Protein AF-A0A4S1ZLE4-F1 (afdb_monomer_lite)

Secondary structure (DSSP, 8-state):
------HHHHHHHHHHHHHHHHHHHHHHHHHHHHHHHHHHHHHHHHHHHHHHHHHHHHHHHHHHHHHHHHHHHHHHHHHHTTTT-GGGG-HHHHHHHHHHHH--------HHHHHHHHH-HHHHHT-S-HHHHHHHHHHHHHHHHHHHHHHHHHHHHHHHHHHHHHHS-GGGSSSHHHHHHHHHH-HHHHHHHHHHHHHHHHHHHHHHHHHHHHHHHHHHHT--HHHHHHHHHHHHTT----HHHHHHHTT--

Radius of gyration: 31.83 Å; chains: 1; bounding box: 64×48×119 Å

pLDDT: mean 82.81, std 13.38, range [38.56, 96.06]

Structure (mmCIF, N/CA/C/O backbone):
data_AF-A0A4S1ZLE4-F1
#
_entry.id   AF-A0A4S1ZLE4-F1
#
loop_
_atom_site.group_PDB
_atom_site.id
_atom_site.type_symbol
_atom_site.label_atom_id
_atom_site.label_alt_id
_atom_site.label_comp_id
_atom_site.label_asym_id
_atom_site.label_entity_id
_atom_site.label_seq_id
_atom_site.pdbx_PDB_ins_code
_atom_site.Cartn_x
_atom_site.Cartn_y
_atom_site.Cartn_z
_atom_site.occupancy
_atom_site.B_iso_or_equiv
_atom_site.auth_seq_id
_atom_site.auth_comp_id
_atom_site.auth_asym_id
_atom_site.auth_atom_id
_atom_site.pdbx_PDB_model_num
ATOM 1 N N . MET A 1 1 ? -40.397 12.780 86.123 1.00 38.56 1 MET A N 1
ATOM 2 C CA . MET A 1 1 ? -39.572 12.391 84.958 1.00 38.56 1 MET A CA 1
ATOM 3 C C . MET A 1 1 ? -40.476 12.352 83.733 1.00 38.56 1 MET A C 1
ATOM 5 O O . MET A 1 1 ? -41.154 11.355 83.521 1.00 38.56 1 MET A O 1
ATOM 9 N N . HIS A 1 2 ? -40.586 13.462 82.998 1.00 46.28 2 HIS A N 1
ATOM 10 C CA . HIS A 1 2 ? -41.413 13.522 81.789 1.00 46.28 2 HIS A CA 1
ATOM 11 C C . HIS A 1 2 ? -40.599 13.056 80.581 1.00 46.28 2 HIS A C 1
ATOM 13 O O . HIS A 1 2 ? -39.524 13.584 80.310 1.00 46.28 2 HIS A O 1
ATOM 19 N N . LYS A 1 3 ? -41.123 12.047 79.880 1.00 53.91 3 LYS A N 1
ATOM 20 C CA . LYS A 1 3 ? -40.643 11.600 78.571 1.00 53.91 3 LYS A CA 1
ATOM 21 C C . LYS A 1 3 ? -40.840 12.733 77.560 1.00 53.91 3 LYS A C 1
ATOM 23 O O . LYS A 1 3 ? -41.977 13.026 77.214 1.00 53.91 3 LYS A O 1
ATOM 28 N N . PHE A 1 4 ? -39.752 13.313 77.069 1.00 51.84 4 PHE A N 1
ATOM 29 C CA . PHE A 1 4 ? -39.745 14.131 75.857 1.00 51.84 4 PHE A CA 1
ATOM 30 C C . PHE A 1 4 ? -38.799 13.475 74.854 1.00 51.84 4 PHE A C 1
ATOM 32 O O . PHE A 1 4 ? -37.624 13.810 74.768 1.00 51.84 4 PHE A O 1
ATOM 39 N N . ILE A 1 5 ? -39.312 12.485 74.126 1.00 60.19 5 ILE A N 1
ATOM 40 C CA . ILE A 1 5 ? -38.792 12.208 72.789 1.00 60.19 5 ILE A CA 1
ATOM 41 C C . ILE A 1 5 ? -39.703 13.016 71.877 1.00 60.19 5 ILE A C 1
ATOM 43 O O . ILE A 1 5 ? -40.867 12.656 71.696 1.00 60.19 5 ILE A O 1
ATOM 47 N N . ASP A 1 6 ? -39.201 14.153 71.399 1.00 62.78 6 ASP A N 1
ATOM 48 C CA . ASP A 1 6 ? -39.934 15.012 70.478 1.00 62.78 6 ASP A CA 1
ATOM 49 C C . ASP A 1 6 ? -40.002 14.324 69.110 1.00 62.78 6 ASP A C 1
ATOM 51 O O . ASP A 1 6 ? -39.076 14.359 68.296 1.00 62.78 6 ASP A O 1
ATOM 55 N N . TYR A 1 7 ? -41.096 13.594 68.912 1.00 65.69 7 TYR A N 1
ATOM 56 C CA . TYR A 1 7 ? -41.352 12.792 67.719 1.00 65.69 7 TYR A CA 1
ATOM 57 C C . TYR A 1 7 ? -41.461 13.659 66.454 1.00 65.69 7 TYR A C 1
ATOM 59 O O . TYR A 1 7 ? -41.260 13.151 65.353 1.00 65.69 7 TYR A O 1
ATOM 67 N N . SER A 1 8 ? -41.768 14.955 66.606 1.00 70.25 8 SER A N 1
ATOM 68 C CA . SER A 1 8 ? -41.878 15.904 65.494 1.00 70.25 8 SER A CA 1
ATOM 69 C C . SER A 1 8 ? -40.505 16.235 64.904 1.00 70.25 8 SER A C 1
ATOM 71 O O . SER A 1 8 ? -40.297 16.058 63.707 1.00 70.25 8 SER A O 1
ATOM 73 N N . TRP A 1 9 ? -39.532 16.556 65.761 1.00 75.62 9 TRP A N 1
ATOM 74 C CA . TRP A 1 9 ? -38.152 16.828 65.361 1.00 75.62 9 TRP A CA 1
ATOM 75 C C . TRP A 1 9 ? -37.510 15.623 64.665 1.00 75.62 9 TRP A C 1
ATOM 77 O O . TRP A 1 9 ? -36.909 15.760 63.602 1.00 75.62 9 TRP A O 1
ATOM 87 N N . TRP A 1 10 ? -37.702 14.417 65.212 1.00 72.69 10 TRP A N 1
ATOM 88 C CA . TRP A 1 10 ? -37.210 13.189 64.581 1.00 72.69 10 TRP A CA 1
ATOM 89 C C . TRP A 1 10 ? -37.859 12.932 63.223 1.00 72.69 10 TRP A C 1
ATOM 91 O O . TRP A 1 10 ? -37.169 12.534 62.287 1.00 72.69 10 TRP A O 1
ATOM 101 N N . LYS A 1 11 ? -39.162 13.179 63.081 1.00 73.56 11 LYS A N 1
ATOM 102 C CA . LYS A 1 11 ? -39.867 13.021 61.807 1.00 73.56 11 LYS A CA 1
ATOM 103 C C . LYS A 1 11 ? -39.335 13.993 60.747 1.00 73.56 11 LYS A C 1
ATOM 105 O O . LYS A 1 11 ? -39.046 13.554 59.637 1.00 73.56 11 LYS A O 1
ATOM 110 N N . ASP A 1 12 ? -39.136 15.259 61.096 1.00 75.75 12 ASP A N 1
ATOM 111 C CA . ASP A 1 12 ? -38.665 16.286 60.160 1.00 75.75 12 ASP A CA 1
ATOM 112 C C . ASP A 1 12 ? -37.206 16.058 59.741 1.00 75.75 12 ASP A C 1
ATOM 114 O O . ASP A 1 12 ? -36.884 16.116 58.553 1.00 75.75 12 ASP A O 1
ATOM 118 N N . VAL A 1 13 ? -36.334 15.689 60.687 1.00 78.44 13 VAL A N 1
ATOM 119 C CA . VAL A 1 13 ? -34.938 15.320 60.398 1.00 78.44 13 VAL A CA 1
ATOM 120 C C . VAL A 1 13 ? -34.870 14.070 59.522 1.00 78.44 13 VAL A C 1
ATOM 122 O O . VAL A 1 13 ? -34.076 14.027 58.581 1.00 78.44 13 VAL A O 1
ATOM 125 N N . THR A 1 14 ? -35.713 13.065 59.776 1.00 73.31 14 THR A N 1
ATOM 126 C CA . THR A 1 14 ? -35.721 11.829 58.978 1.00 73.31 14 THR A CA 1
ATOM 127 C C . THR A 1 14 ? -36.222 12.098 57.560 1.00 73.31 14 THR A C 1
ATOM 129 O O . THR A 1 14 ? -35.585 11.664 56.609 1.00 73.31 14 THR A O 1
ATOM 132 N N . ILE A 1 15 ? -37.294 12.881 57.389 1.00 75.44 15 ILE A N 1
ATOM 133 C CA . ILE A 1 15 ? -37.815 13.259 56.064 1.00 75.44 15 ILE A CA 1
ATOM 134 C C . ILE A 1 15 ? -36.781 14.078 55.279 1.00 75.44 15 ILE A C 1
ATOM 136 O O . ILE A 1 15 ? -36.537 13.782 54.109 1.00 75.44 15 ILE A O 1
ATOM 140 N N . ALA A 1 16 ? -36.131 15.059 55.913 1.00 72.50 16 ALA A N 1
ATOM 141 C CA . ALA A 1 16 ? -35.093 15.869 55.275 1.00 72.50 16 ALA A CA 1
ATOM 142 C C . ALA A 1 16 ? -33.857 15.035 54.889 1.00 72.50 16 ALA A C 1
ATOM 144 O O . ALA A 1 16 ? -33.326 15.175 53.785 1.00 72.50 16 ALA A O 1
ATOM 145 N N . THR A 1 17 ? -33.428 14.119 55.761 1.00 75.81 17 THR A N 1
ATOM 146 C CA . THR A 1 17 ? -32.285 13.229 55.506 1.00 75.81 17 THR A CA 1
ATOM 147 C C . THR A 1 17 ? -32.600 12.229 54.396 1.00 75.81 17 THR A C 1
ATOM 149 O O . THR A 1 17 ? -31.819 12.087 53.459 1.00 75.81 17 THR A O 1
ATOM 152 N N . THR A 1 18 ? -33.765 11.577 54.437 1.00 76.06 18 THR A N 1
ATOM 153 C CA . THR A 1 18 ? -34.212 10.655 53.385 1.00 76.06 18 THR A CA 1
ATOM 154 C C . THR A 1 18 ? -34.384 11.375 52.048 1.00 76.06 18 THR A C 1
ATOM 156 O O . THR A 1 18 ? -33.911 10.871 51.034 1.00 76.06 18 THR A O 1
ATOM 159 N N . GLY A 1 19 ? -34.973 12.575 52.033 1.00 75.44 19 GLY A N 1
ATOM 160 C CA . GLY A 1 19 ? -35.092 13.395 50.824 1.00 75.44 19 GLY A CA 1
ATOM 161 C C . GLY A 1 19 ? -33.734 13.781 50.234 1.00 75.44 19 GLY A C 1
ATOM 162 O O . GLY A 1 19 ? -33.550 13.711 49.022 1.00 75.44 19 GLY A O 1
ATOM 163 N N . THR A 1 20 ? -32.756 14.100 51.085 1.00 80.75 20 THR A N 1
ATOM 164 C CA . THR A 1 20 ? -31.383 14.411 50.656 1.00 80.75 20 THR A CA 1
ATOM 165 C C . THR A 1 20 ? -30.675 13.180 50.091 1.00 80.75 20 THR A C 1
ATOM 167 O O . THR A 1 20 ? -30.079 13.261 49.021 1.00 80.75 20 THR A O 1
ATOM 170 N N . ILE A 1 21 ? -30.777 12.022 50.753 1.00 77.19 21 ILE A N 1
ATOM 171 C CA . ILE A 1 21 ? -30.191 10.762 50.267 1.00 77.19 21 ILE A CA 1
ATOM 172 C C . ILE A 1 21 ? -30.804 10.370 48.920 1.00 77.19 21 ILE A C 1
ATOM 174 O O . ILE A 1 21 ? -30.070 10.040 47.993 1.00 77.19 21 ILE A O 1
ATOM 178 N N . ILE A 1 22 ? -32.130 10.455 48.779 1.00 76.88 22 ILE A N 1
ATOM 179 C CA . ILE A 1 22 ? -32.813 10.191 47.507 1.00 76.88 22 ILE A CA 1
ATOM 180 C C . ILE A 1 22 ? -32.361 11.194 46.443 1.00 76.88 22 ILE A C 1
ATOM 182 O O . ILE A 1 22 ? -32.033 10.783 45.335 1.00 76.88 22 ILE A O 1
ATOM 186 N N . GLY A 1 23 ? -32.282 12.486 46.773 1.00 72.81 23 GLY A N 1
ATOM 187 C CA . GLY A 1 23 ? -31.800 13.520 45.858 1.00 72.81 23 GLY A CA 1
ATOM 188 C C . GLY A 1 23 ? -30.381 13.247 45.357 1.00 72.81 23 GLY A C 1
ATOM 189 O O . GLY A 1 23 ? -30.130 13.353 44.159 1.00 72.81 23 GLY A O 1
ATOM 190 N N . ILE A 1 24 ? -29.474 12.822 46.241 1.00 83.88 24 ILE A N 1
ATOM 191 C CA . ILE A 1 24 ? -28.100 12.425 45.898 1.00 83.88 24 ILE A CA 1
ATOM 192 C C . ILE A 1 24 ? -28.112 11.187 44.999 1.00 83.88 24 ILE A C 1
ATOM 194 O O . ILE A 1 24 ? -27.495 11.208 43.939 1.00 83.88 24 ILE A O 1
ATOM 198 N N . VAL A 1 25 ? -28.831 10.127 45.376 1.00 79.56 25 VAL A N 1
ATOM 199 C CA . VAL A 1 25 ? -28.890 8.883 44.589 1.00 79.56 25 VAL A CA 1
ATOM 200 C C . VAL A 1 25 ? -29.468 9.136 43.201 1.00 79.56 25 VAL A C 1
ATOM 202 O O . VAL A 1 25 ? -28.920 8.648 42.219 1.00 79.56 25 VAL A O 1
ATOM 205 N N . VAL A 1 26 ? -30.535 9.927 43.094 1.00 80.75 26 VAL A N 1
ATOM 206 C CA . VAL A 1 26 ? -31.133 10.278 41.803 1.00 80.75 26 VAL A CA 1
ATOM 207 C C . VAL A 1 26 ? -30.175 11.142 40.993 1.00 80.75 26 VAL A C 1
ATOM 209 O O . VAL A 1 26 ? -29.924 10.827 39.837 1.00 80.75 26 VAL A O 1
ATOM 212 N N . THR A 1 27 ? -29.591 12.190 41.577 1.00 80.00 27 THR A N 1
ATOM 213 C CA . THR A 1 27 ? -28.711 13.109 40.837 1.00 80.00 27 THR A CA 1
ATOM 214 C C . THR A 1 27 ? -27.436 12.406 40.382 1.00 80.00 27 THR A C 1
ATOM 216 O O . THR A 1 27 ? -27.163 12.340 39.191 1.00 80.00 27 THR A O 1
ATOM 219 N N . PHE A 1 28 ? -26.672 11.815 41.300 1.00 78.50 28 PHE A N 1
ATOM 220 C CA . PHE A 1 28 ? -25.422 11.145 40.942 1.00 78.50 28 PHE A CA 1
ATOM 221 C C . PHE A 1 28 ? -25.658 9.843 40.173 1.00 78.50 28 PHE A C 1
ATOM 223 O O . PHE A 1 28 ? -24.877 9.528 39.282 1.00 78.50 28 PHE A O 1
ATOM 230 N N . GLY A 1 29 ? -26.735 9.108 40.463 1.00 75.62 29 GLY A N 1
ATOM 231 C CA . GLY A 1 29 ? -27.077 7.883 39.740 1.00 75.62 29 GLY A CA 1
ATOM 232 C C . GLY A 1 29 ? -27.496 8.146 38.295 1.00 75.62 29 GLY A C 1
ATOM 233 O O . GLY A 1 29 ? -27.042 7.443 37.396 1.00 75.62 29 GLY A O 1
ATOM 234 N N . THR A 1 30 ? -28.309 9.179 38.046 1.00 80.31 30 THR A N 1
ATOM 235 C CA . THR A 1 30 ? -28.690 9.557 36.673 1.00 80.31 30 THR A CA 1
ATOM 236 C C . THR A 1 30 ? -27.509 10.121 35.896 1.00 80.31 30 THR A C 1
ATOM 238 O O . THR A 1 30 ? -27.318 9.713 34.753 1.00 80.31 30 THR A O 1
ATOM 241 N N . THR A 1 31 ? -26.678 10.973 36.508 1.00 83.25 31 THR A N 1
ATOM 242 C CA . THR A 1 31 ? -25.443 11.471 35.883 1.00 83.25 31 THR A CA 1
ATOM 243 C C . THR A 1 31 ? -24.501 10.326 35.526 1.00 83.25 31 THR A C 1
ATOM 245 O O . THR A 1 31 ? -24.070 10.236 34.382 1.00 83.25 31 THR A O 1
ATOM 248 N N . ALA A 1 32 ? -24.243 9.400 36.456 1.00 77.31 32 ALA A N 1
ATOM 249 C CA . ALA A 1 32 ? -23.380 8.250 36.196 1.00 77.31 32 ALA A CA 1
ATOM 250 C C . ALA A 1 32 ? -23.922 7.362 35.065 1.00 77.31 32 ALA A C 1
ATOM 252 O O . ALA A 1 32 ? -23.156 6.920 34.214 1.00 77.31 32 ALA A O 1
ATOM 253 N N . TRP A 1 33 ? -25.239 7.135 35.023 1.00 81.38 33 TRP A N 1
ATOM 254 C CA . TRP A 1 33 ? -25.879 6.358 33.959 1.00 81.38 33 TRP A CA 1
ATOM 255 C C . TRP A 1 33 ? -25.816 7.056 32.591 1.00 81.38 33 TRP A C 1
ATOM 257 O O . TRP A 1 33 ? -25.520 6.414 31.585 1.00 81.38 33 TRP A O 1
ATOM 267 N N . LEU A 1 34 ? -26.063 8.369 32.542 1.00 81.06 34 LEU A N 1
ATOM 268 C CA . LEU A 1 34 ? -25.960 9.172 31.319 1.00 81.06 34 LEU A CA 1
ATOM 269 C C . LEU A 1 34 ? -24.529 9.194 30.780 1.00 81.06 34 LEU A C 1
ATOM 271 O O . LEU A 1 34 ? -24.327 9.017 29.578 1.00 81.06 34 LEU A O 1
ATOM 275 N N . GLU A 1 35 ? -23.542 9.383 31.655 1.00 80.31 35 GLU A N 1
ATOM 276 C CA . GLU A 1 35 ? -22.129 9.331 31.283 1.00 80.31 35 GLU A CA 1
ATOM 277 C C . GLU A 1 35 ? -21.743 7.955 30.741 1.00 80.31 35 GLU A C 1
ATOM 279 O O . GLU A 1 35 ? -21.086 7.875 29.708 1.00 80.31 35 GLU A O 1
ATOM 284 N N . ASP A 1 36 ? -22.177 6.875 31.394 1.00 81.75 36 ASP A N 1
ATOM 285 C CA . ASP A 1 36 ? -21.884 5.509 30.960 1.00 81.75 36 ASP A CA 1
ATOM 286 C C . ASP A 1 36 ? -22.472 5.201 29.580 1.00 81.75 36 ASP A C 1
ATOM 288 O O . ASP A 1 36 ? -21.766 4.747 28.679 1.00 81.75 36 ASP A O 1
ATOM 292 N N . LYS A 1 37 ? -23.743 5.563 29.374 1.00 83.88 37 LYS A N 1
ATOM 293 C CA . LYS A 1 37 ? -24.408 5.429 28.077 1.00 83.88 37 LYS A CA 1
ATOM 294 C C . LYS A 1 37 ? -23.690 6.230 26.986 1.00 83.88 37 LYS A C 1
ATOM 296 O O . LYS A 1 37 ? -23.428 5.698 25.912 1.00 83.88 37 LYS A O 1
ATOM 301 N N . THR A 1 38 ? -23.344 7.486 27.268 1.00 80.44 38 THR A N 1
ATOM 302 C CA . THR A 1 38 ? -22.662 8.366 26.302 1.00 80.44 38 THR A CA 1
ATOM 303 C C . THR A 1 38 ? -21.267 7.837 25.956 1.00 80.44 38 THR A C 1
ATOM 305 O O . THR A 1 38 ? -20.867 7.869 24.793 1.00 80.44 38 THR A O 1
ATOM 308 N N . ARG A 1 39 ? -20.532 7.308 26.945 1.00 78.81 39 ARG A N 1
ATOM 309 C CA . ARG A 1 39 ? -19.225 6.671 26.731 1.00 78.81 39 ARG A CA 1
ATOM 310 C C . ARG A 1 39 ? -19.339 5.455 25.819 1.00 78.81 39 ARG A C 1
ATOM 312 O O . ARG A 1 39 ? -18.559 5.341 24.876 1.00 78.81 39 ARG A O 1
ATOM 319 N N . LYS A 1 40 ? -20.325 4.588 26.059 1.00 80.88 40 LYS A N 1
ATOM 320 C CA . LYS A 1 40 ? -20.558 3.403 25.228 1.00 80.88 40 LYS A CA 1
ATOM 321 C C . LYS A 1 40 ? -20.897 3.775 23.782 1.00 80.88 40 LYS A C 1
ATOM 323 O O . LYS A 1 40 ? -20.253 3.284 22.864 1.00 80.88 40 LYS A O 1
ATOM 328 N N . GLU A 1 41 ? -21.807 4.729 23.580 1.00 81.12 41 GLU A N 1
ATOM 329 C CA . GLU A 1 41 ? -22.158 5.221 22.238 1.00 81.12 41 GLU A CA 1
ATOM 330 C C . GLU A 1 41 ? -20.953 5.828 21.493 1.00 81.12 41 GLU A C 1
ATOM 332 O O . GLU A 1 41 ? -20.804 5.644 20.284 1.00 81.12 41 GLU A O 1
ATOM 337 N N . MET A 1 42 ? -20.076 6.554 22.195 1.00 80.25 42 MET A N 1
ATOM 338 C CA . MET A 1 42 ? -18.851 7.107 21.606 1.00 80.25 42 MET A CA 1
ATOM 339 C C . MET A 1 42 ? -17.849 6.010 21.227 1.00 80.25 42 MET A C 1
ATOM 341 O O . MET A 1 42 ? -17.204 6.106 20.177 1.00 80.25 42 MET A O 1
ATOM 345 N N . ALA A 1 43 ? -17.719 4.976 22.062 1.00 79.69 43 ALA A N 1
ATOM 346 C CA . ALA A 1 43 ? -16.864 3.832 21.780 1.00 79.69 43 ALA A CA 1
ATOM 347 C C . ALA A 1 43 ? -17.331 3.088 20.525 1.00 79.69 43 ALA A C 1
ATOM 349 O O . ALA A 1 43 ? -16.531 2.902 19.607 1.00 79.69 43 ALA A O 1
ATOM 350 N N . ASP A 1 44 ? -18.626 2.780 20.439 1.00 83.31 44 ASP A N 1
ATOM 351 C CA . ASP A 1 44 ? -19.227 2.090 19.294 1.00 83.31 44 ASP A CA 1
ATOM 352 C C . ASP A 1 44 ? -19.001 2.880 17.992 1.00 83.31 44 ASP A C 1
ATOM 354 O O . ASP A 1 44 ? -18.470 2.347 17.016 1.00 83.31 44 ASP A O 1
ATOM 358 N N . LYS A 1 45 ? -19.273 4.194 17.996 1.00 83.38 45 LYS A N 1
ATOM 359 C CA . LYS A 1 45 ? -19.008 5.067 16.834 1.00 83.38 45 LYS A CA 1
ATOM 360 C C . LYS A 1 45 ? -17.537 5.097 16.435 1.00 83.38 45 LYS A C 1
ATOM 362 O O . LYS A 1 45 ? -17.221 5.052 15.249 1.00 83.38 45 LYS A O 1
ATOM 367 N N . THR A 1 46 ? -16.631 5.166 17.410 1.00 84.44 46 THR A N 1
ATOM 368 C CA . THR A 1 46 ? -15.186 5.181 17.141 1.00 84.44 46 THR A CA 1
ATOM 369 C C . THR A 1 46 ? -14.734 3.877 16.491 1.00 84.44 46 THR A C 1
ATOM 371 O O . THR A 1 46 ? -13.905 3.901 15.580 1.00 84.44 46 THR A O 1
ATOM 374 N N . VAL A 1 47 ? -15.283 2.742 16.929 1.00 87.19 47 VAL A N 1
ATOM 375 C CA . VAL A 1 47 ? -15.001 1.433 16.332 1.00 87.19 47 VAL A CA 1
ATOM 376 C C . VAL A 1 47 ? -15.504 1.384 14.893 1.00 87.19 47 VAL A C 1
ATOM 378 O O . VAL A 1 47 ? -14.713 1.064 14.010 1.00 87.19 47 VAL A O 1
ATOM 381 N N . ILE A 1 48 ? -16.752 1.778 14.631 1.00 88.19 48 ILE A N 1
ATOM 382 C CA . ILE A 1 48 ? -17.317 1.788 13.270 1.00 88.19 48 ILE A CA 1
ATOM 383 C C . ILE A 1 48 ? -16.489 2.697 12.345 1.00 88.19 48 ILE A C 1
ATOM 385 O O . ILE A 1 48 ? -16.053 2.253 11.284 1.00 88.19 48 ILE A O 1
ATOM 389 N N . MET A 1 49 ? -16.172 3.925 12.776 1.00 85.94 49 MET A N 1
ATOM 390 C CA . MET A 1 49 ? -15.294 4.839 12.027 1.00 85.94 49 MET A CA 1
ATOM 391 C C . MET A 1 49 ? -13.921 4.224 11.743 1.00 85.94 49 MET A C 1
ATOM 393 O O . MET A 1 49 ? -13.377 4.393 10.655 1.00 85.94 49 MET A O 1
ATOM 397 N N . THR A 1 50 ? -13.361 3.496 12.710 1.00 89.25 50 THR A N 1
ATOM 398 C CA . THR A 1 50 ? -12.066 2.827 12.559 1.00 89.25 50 THR A CA 1
ATOM 399 C C . THR A 1 50 ? -12.114 1.731 11.505 1.00 89.25 50 THR A C 1
ATOM 401 O O . THR A 1 50 ? -11.228 1.677 10.656 1.00 89.25 50 THR A O 1
ATOM 404 N N . LEU A 1 51 ? -13.135 0.874 11.533 1.00 91.12 51 LEU A N 1
ATOM 405 C CA . LEU A 1 51 ? -13.274 -0.206 10.555 1.00 91.12 51 LEU A CA 1
ATOM 406 C C . LEU A 1 51 ? -13.523 0.347 9.148 1.00 91.12 51 LEU A C 1
ATOM 408 O O . LEU A 1 51 ? -12.883 -0.117 8.208 1.00 91.12 51 LEU A O 1
ATOM 412 N N . HIS A 1 52 ? -14.360 1.381 9.024 1.00 89.50 52 HIS A N 1
ATOM 413 C CA . HIS A 1 52 ? -14.613 2.069 7.756 1.00 89.50 52 HIS A CA 1
ATOM 414 C C . HIS A 1 52 ? -13.343 2.728 7.192 1.00 89.50 52 HIS A C 1
ATOM 416 O O . HIS A 1 52 ? -13.020 2.593 6.013 1.00 89.50 52 HIS A O 1
ATOM 422 N N . ASN A 1 53 ? -12.568 3.412 8.039 1.00 88.12 53 ASN A N 1
ATOM 423 C CA . ASN A 1 53 ? -11.305 4.021 7.628 1.00 88.12 53 ASN A CA 1
ATOM 424 C C . ASN A 1 53 ? -10.276 2.981 7.156 1.00 88.12 53 ASN A C 1
ATOM 426 O O . ASN A 1 53 ? -9.534 3.232 6.202 1.00 88.12 53 ASN A O 1
ATOM 430 N N . LEU A 1 54 ? -10.236 1.817 7.813 1.00 91.19 54 LEU A N 1
ATOM 431 C CA . LEU A 1 54 ? -9.403 0.695 7.394 1.00 91.19 54 LEU A CA 1
ATOM 432 C C . LEU A 1 54 ? -9.820 0.171 6.017 1.00 91.19 54 LEU A C 1
ATOM 434 O O . LEU A 1 54 ? -8.936 -0.005 5.181 1.00 91.19 54 LEU A O 1
ATOM 438 N N . ASP A 1 55 ? -11.119 0.002 5.753 1.00 91.56 55 ASP A N 1
ATOM 439 C CA . ASP A 1 55 ? -11.618 -0.406 4.430 1.00 91.56 55 ASP A CA 1
ATOM 440 C C . ASP A 1 55 ? -11.192 0.589 3.349 1.00 91.56 55 ASP A C 1
ATOM 442 O O . ASP A 1 55 ? -10.510 0.220 2.393 1.00 91.56 55 ASP A O 1
ATOM 446 N N . SER A 1 56 ? -11.487 1.875 3.561 1.00 89.19 56 SER A N 1
ATOM 447 C CA . SER A 1 56 ? -11.105 2.945 2.635 1.00 89.19 56 SER A CA 1
ATOM 448 C C . SER A 1 56 ? -9.594 2.956 2.366 1.00 89.19 56 SER A C 1
ATOM 450 O O . SER A 1 56 ? -9.145 3.073 1.223 1.00 89.19 56 SER A O 1
ATOM 452 N N . SER A 1 57 ? -8.779 2.761 3.407 1.00 90.50 57 SER A N 1
ATOM 453 C CA . SER A 1 57 ? -7.321 2.703 3.277 1.00 90.50 57 SER A CA 1
ATOM 454 C C . SER A 1 57 ? -6.837 1.478 2.494 1.00 90.50 57 SER A C 1
ATOM 456 O O . SER A 1 57 ? -5.876 1.596 1.731 1.00 90.50 57 SER A O 1
ATOM 458 N N . MET A 1 58 ? -7.473 0.316 2.668 1.00 93.25 58 MET A N 1
ATOM 459 C CA . MET A 1 58 ? -7.154 -0.923 1.944 1.00 93.25 58 MET A CA 1
ATOM 460 C C . MET A 1 58 ? -7.599 -0.867 0.482 1.00 93.25 58 MET A C 1
ATOM 462 O O . MET A 1 58 ? -6.928 -1.427 -0.391 1.00 93.25 58 MET A O 1
ATOM 466 N N . ASP A 1 59 ? -8.699 -0.179 0.191 1.00 92.81 59 ASP A N 1
ATOM 467 C CA . ASP A 1 59 ? -9.197 0.027 -1.169 1.00 92.81 59 ASP A CA 1
ATOM 468 C C . ASP A 1 59 ? -8.322 1.015 -1.939 1.00 92.81 59 ASP A C 1
ATOM 470 O O . ASP A 1 59 ? -7.910 0.727 -3.066 1.00 92.81 59 ASP A O 1
ATOM 474 N N . ASN A 1 60 ? -7.922 2.119 -1.302 1.00 91.31 60 ASN A N 1
ATOM 475 C CA . ASN A 1 60 ? -6.925 3.032 -1.859 1.00 91.31 60 ASN A CA 1
ATOM 476 C C . ASN A 1 60 ? -5.621 2.296 -2.182 1.00 91.31 60 ASN A C 1
ATOM 478 O O . ASN A 1 60 ? -5.113 2.403 -3.299 1.00 91.31 60 ASN A O 1
ATOM 482 N N . LEU A 1 61 ? -5.117 1.488 -1.247 1.00 92.50 61 LEU A N 1
ATOM 483 C CA . LEU A 1 61 ? -3.922 0.684 -1.480 1.00 92.50 61 LEU A CA 1
ATOM 484 C C . LEU A 1 61 ? -4.125 -0.343 -2.606 1.00 92.50 61 LEU A C 1
ATOM 486 O O . LEU A 1 61 ? -3.241 -0.506 -3.442 1.00 92.50 61 LEU A O 1
ATOM 490 N N . SER A 1 62 ? -5.292 -0.989 -2.693 1.00 95.00 62 SER A N 1
ATOM 491 C CA . SER A 1 62 ? -5.610 -1.926 -3.785 1.00 95.00 62 SER A CA 1
ATOM 492 C C . SER A 1 62 ? -5.537 -1.252 -5.152 1.00 95.00 62 SER A C 1
ATOM 494 O O . SER A 1 62 ? -4.990 -1.825 -6.091 1.00 95.00 62 SER A O 1
ATOM 496 N N . ASN A 1 63 ? -6.036 -0.019 -5.260 1.00 93.19 63 ASN A N 1
ATOM 497 C CA . ASN A 1 63 ? -5.982 0.758 -6.496 1.00 93.19 63 ASN A CA 1
ATOM 498 C C . ASN A 1 63 ? -4.543 1.106 -6.899 1.00 93.19 63 ASN A C 1
ATOM 500 O O . ASN A 1 63 ? -4.206 1.046 -8.082 1.00 93.19 63 ASN A O 1
ATOM 504 N N . LEU A 1 64 ? -3.687 1.451 -5.931 1.00 92.94 64 LEU A N 1
ATOM 505 C CA . LEU A 1 64 ? -2.263 1.697 -6.177 1.00 92.94 64 LEU A CA 1
ATOM 506 C C . LEU A 1 64 ? -1.545 0.420 -6.637 1.00 92.94 64 LEU A C 1
ATOM 508 O O . LEU A 1 64 ? -0.840 0.428 -7.646 1.00 92.94 64 LEU A O 1
ATOM 512 N N . LEU A 1 65 ? -1.762 -0.696 -5.936 1.00 93.69 65 LEU A N 1
ATOM 513 C CA . LEU A 1 65 ? -1.122 -1.973 -6.255 1.00 93.69 65 LEU A CA 1
ATOM 514 C C . LEU A 1 65 ? -1.609 -2.550 -7.592 1.00 93.69 65 LEU A C 1
ATOM 516 O O . LEU A 1 65 ? -0.804 -3.093 -8.346 1.00 93.69 65 LEU A O 1
ATOM 520 N N . GLY A 1 66 ? -2.889 -2.381 -7.934 1.00 93.88 66 GLY A N 1
ATOM 521 C CA . GLY A 1 66 ? -3.430 -2.784 -9.234 1.00 93.88 66 GLY A CA 1
ATOM 522 C C . GLY A 1 66 ? -2.772 -2.044 -10.402 1.00 93.88 66 GLY A C 1
ATOM 523 O O . GLY A 1 66 ? -2.494 -2.638 -11.446 1.00 93.88 66 GLY A O 1
ATOM 524 N N . GLU A 1 67 ? -2.435 -0.765 -10.225 1.00 91.19 67 GLU A N 1
ATOM 525 C CA . GLU A 1 67 ? -1.667 -0.028 -11.229 1.00 91.19 67 GLU A CA 1
ATOM 526 C C . GLU A 1 67 ? -0.213 -0.493 -11.321 1.00 91.19 67 GLU A C 1
ATOM 528 O O . GLU A 1 67 ? 0.295 -0.633 -12.435 1.00 91.19 67 GLU A O 1
ATOM 533 N N . MET A 1 68 ? 0.442 -0.803 -10.196 1.00 92.25 68 MET A N 1
ATOM 534 C CA . MET A 1 68 ? 1.783 -1.404 -10.219 1.00 92.25 68 MET A CA 1
ATOM 535 C C . MET A 1 68 ? 1.785 -2.726 -10.993 1.00 92.25 68 MET A C 1
ATOM 537 O O . MET A 1 68 ? 2.622 -2.907 -11.872 1.00 92.25 68 MET A O 1
ATOM 541 N N . GLN A 1 69 ? 0.801 -3.602 -10.764 1.00 93.81 69 GLN A N 1
ATOM 542 C CA . GLN A 1 69 ? 0.654 -4.861 -11.511 1.00 93.81 69 GLN A CA 1
ATOM 543 C C . GLN A 1 69 ? 0.423 -4.631 -13.014 1.00 93.81 69 GLN A C 1
ATOM 545 O O . GLN A 1 69 ? 0.989 -5.333 -13.862 1.00 93.81 69 GLN A O 1
ATOM 550 N N . SER A 1 70 ? -0.393 -3.632 -13.368 1.00 91.56 70 SER A N 1
ATOM 551 C CA . SER A 1 70 ? -0.595 -3.247 -14.768 1.00 91.56 70 SER A CA 1
ATOM 552 C C . SER A 1 70 ? 0.706 -2.752 -15.406 1.00 91.56 70 SER A C 1
ATOM 554 O O . SER A 1 70 ? 0.992 -3.090 -16.557 1.00 91.56 70 SER A O 1
ATOM 556 N N . ASN A 1 71 ? 1.502 -1.969 -14.676 1.00 92.19 71 ASN A N 1
ATOM 557 C CA . ASN A 1 71 ? 2.803 -1.489 -15.133 1.00 92.19 71 ASN A CA 1
ATOM 558 C C . ASN A 1 71 ? 3.810 -2.643 -15.266 1.00 92.19 71 ASN A C 1
ATOM 560 O O . ASN A 1 71 ? 4.514 -2.711 -16.271 1.00 92.19 71 ASN A O 1
ATOM 564 N N . ASP A 1 72 ? 3.830 -3.589 -14.323 1.00 92.44 72 ASP A N 1
ATOM 565 C CA . ASP A 1 72 ? 4.701 -4.773 -14.359 1.00 92.44 72 ASP A CA 1
ATOM 566 C C . ASP A 1 72 ? 4.461 -5.606 -15.622 1.00 92.44 72 ASP A C 1
ATOM 568 O O . ASP A 1 72 ? 5.410 -6.063 -16.257 1.00 92.44 72 ASP A O 1
ATOM 572 N N . THR A 1 73 ? 3.204 -5.737 -16.054 1.00 91.62 73 THR A N 1
ATOM 573 C CA . THR A 1 73 ? 2.862 -6.428 -17.308 1.00 91.62 73 THR A CA 1
ATOM 574 C C . THR A 1 73 ? 3.497 -5.741 -18.521 1.00 91.62 73 THR A C 1
ATOM 576 O O . THR A 1 73 ? 4.088 -6.404 -19.379 1.00 91.62 73 THR A O 1
ATOM 579 N N . LEU A 1 74 ? 3.420 -4.407 -18.587 1.00 93.38 74 LEU A N 1
ATOM 580 C CA . LEU A 1 74 ? 4.027 -3.613 -19.658 1.00 93.38 74 LEU A CA 1
ATOM 581 C C . LEU A 1 74 ? 5.562 -3.700 -19.624 1.00 93.38 74 LEU A C 1
ATOM 583 O O . LEU A 1 74 ? 6.194 -3.928 -20.658 1.00 93.38 74 LEU A O 1
ATOM 587 N N . PHE A 1 75 ? 6.162 -3.564 -18.440 1.00 94.56 75 PHE A N 1
ATOM 588 C CA . PHE A 1 75 ? 7.612 -3.602 -18.258 1.00 94.56 75 PHE A CA 1
ATOM 589 C C . PHE A 1 75 ? 8.200 -4.984 -18.545 1.00 94.56 75 PHE A C 1
ATOM 591 O O . PHE A 1 75 ? 9.214 -5.100 -19.234 1.00 94.56 75 PHE A O 1
ATOM 598 N N . HIS A 1 76 ? 7.543 -6.051 -18.096 1.00 93.06 76 HIS A N 1
ATOM 599 C CA . HIS A 1 76 ? 7.966 -7.410 -18.406 1.00 93.06 76 HIS A CA 1
ATOM 600 C C . HIS A 1 76 ? 7.879 -7.687 -19.910 1.00 93.06 76 HIS A C 1
ATOM 602 O O . HIS A 1 76 ? 8.794 -8.273 -20.494 1.00 93.06 76 HIS A O 1
ATOM 608 N N . ARG A 1 77 ? 6.817 -7.201 -20.570 1.00 94.06 77 ARG A N 1
ATOM 609 C CA . ARG A 1 77 ? 6.666 -7.337 -22.021 1.00 94.06 77 ARG A CA 1
ATOM 610 C C . ARG A 1 77 ? 7.803 -6.650 -22.772 1.00 94.06 77 ARG A C 1
ATOM 612 O O . ARG A 1 77 ? 8.418 -7.299 -23.616 1.00 94.06 77 ARG A O 1
ATOM 619 N N . VAL A 1 78 ? 8.106 -5.388 -22.470 1.00 94.19 78 VAL A N 1
ATOM 620 C CA . VAL A 1 78 ? 9.169 -4.661 -23.185 1.00 94.19 78 VAL A CA 1
ATOM 621 C C . VAL A 1 78 ? 10.552 -5.261 -22.907 1.00 94.19 78 VAL A C 1
ATOM 623 O O . VAL A 1 78 ? 11.344 -5.418 -23.833 1.00 94.19 78 VAL A O 1
ATOM 626 N N . LEU A 1 79 ? 10.823 -5.712 -21.675 1.00 93.56 79 LEU A N 1
ATOM 627 C CA . LEU A 1 79 ? 12.073 -6.401 -21.340 1.00 93.56 79 LEU A CA 1
ATOM 628 C C . LEU A 1 79 ? 12.222 -7.740 -22.075 1.00 93.56 79 LEU A C 1
ATOM 630 O O . LEU A 1 79 ? 13.323 -8.061 -22.509 1.00 93.56 79 LEU A O 1
ATOM 634 N N . SER A 1 80 ? 11.134 -8.493 -22.281 1.00 94.00 80 SER A N 1
ATOM 635 C CA . SER A 1 80 ? 11.166 -9.757 -23.041 1.00 94.00 80 SER A CA 1
ATOM 636 C C . SER A 1 80 ? 11.508 -9.584 -24.527 1.00 94.00 80 SER A C 1
ATOM 638 O O . SER A 1 80 ? 11.892 -10.547 -25.187 1.00 94.00 80 SER A O 1
ATOM 640 N N . LEU A 1 81 ? 11.360 -8.364 -25.053 1.00 94.19 81 LEU A N 1
ATOM 641 C CA . LEU A 1 81 ? 11.637 -8.008 -26.445 1.00 94.19 81 LEU A CA 1
ATOM 642 C C . LEU A 1 81 ? 13.008 -7.342 -26.626 1.00 94.19 81 LEU A C 1
ATOM 644 O O . LEU A 1 81 ? 13.434 -7.098 -27.758 1.00 94.19 81 LEU A O 1
ATOM 648 N N . MET A 1 82 ? 13.710 -7.053 -25.529 1.00 91.19 82 MET A N 1
ATOM 649 C CA . MET A 1 82 ? 15.072 -6.539 -25.579 1.00 91.19 82 MET A CA 1
ATOM 650 C C . MET A 1 82 ? 16.062 -7.629 -26.035 1.00 91.19 82 MET A C 1
ATOM 652 O O . MET A 1 82 ? 15.926 -8.785 -25.638 1.00 91.19 82 MET A O 1
ATOM 656 N N . PRO A 1 83 ? 17.126 -7.270 -26.780 1.00 83.75 83 PRO A N 1
ATOM 657 C CA . PRO A 1 83 ? 17.352 -5.959 -27.383 1.00 83.75 83 PRO A CA 1
ATOM 658 C C . PRO A 1 83 ? 16.696 -5.807 -28.767 1.00 83.75 83 PRO A C 1
ATOM 660 O O . PRO A 1 83 ? 16.435 -4.685 -29.181 1.00 83.75 83 PRO A O 1
ATOM 663 N N . ASP A 1 84 ? 16.431 -6.887 -29.498 1.00 88.69 84 ASP A N 1
ATOM 664 C CA . ASP A 1 84 ? 16.317 -6.814 -30.965 1.00 88.69 84 ASP A CA 1
ATOM 665 C C . ASP A 1 84 ? 14.881 -6.816 -31.507 1.00 88.69 84 ASP A C 1
ATOM 667 O O . ASP A 1 84 ? 14.680 -6.821 -32.718 1.00 88.69 84 ASP A O 1
ATOM 671 N N . SER A 1 85 ? 13.863 -6.852 -30.644 1.00 91.19 85 SER A N 1
ATOM 672 C CA . SER A 1 85 ? 12.459 -7.025 -31.054 1.00 91.19 85 SER A CA 1
ATOM 673 C C . SER A 1 85 ? 11.508 -5.972 -30.480 1.00 91.19 85 SER A C 1
ATOM 675 O O . SER A 1 85 ? 10.296 -6.191 -30.441 1.00 91.19 85 SER A O 1
ATOM 677 N N . LEU A 1 86 ? 12.028 -4.818 -30.053 1.00 91.25 86 LEU A N 1
ATOM 678 C CA . LEU A 1 86 ? 11.220 -3.723 -29.505 1.00 91.25 86 LEU A CA 1
ATOM 679 C C . LEU A 1 86 ? 10.184 -3.182 -30.504 1.00 91.25 86 LEU A C 1
ATOM 681 O O . LEU A 1 86 ? 9.046 -2.920 -30.110 1.00 91.25 86 LEU A O 1
ATOM 685 N N . GLY A 1 87 ? 10.529 -3.112 -31.795 1.00 88.31 87 GLY A N 1
ATOM 686 C CA . GLY A 1 87 ? 9.630 -2.642 -32.858 1.00 88.31 87 GLY A CA 1
ATOM 687 C C . GLY A 1 87 ? 8.307 -3.416 -32.983 1.00 88.31 87 GLY A C 1
ATOM 688 O O . GLY A 1 87 ? 7.356 -2.915 -33.578 1.00 88.31 87 GLY A O 1
ATOM 689 N N . VAL A 1 88 ? 8.187 -4.601 -32.366 1.00 91.88 88 VAL A N 1
ATOM 690 C CA . VAL A 1 88 ? 6.936 -5.382 -32.303 1.00 91.88 88 VAL A CA 1
ATOM 691 C C . VAL A 1 88 ? 5.833 -4.665 -31.507 1.00 91.88 88 VAL A C 1
ATOM 693 O O . VAL A 1 88 ? 4.654 -4.912 -31.750 1.00 91.88 88 VAL A O 1
ATOM 696 N N . MET A 1 89 ? 6.178 -3.791 -30.555 1.00 91.00 89 MET A N 1
ATOM 697 C CA . MET A 1 89 ? 5.192 -3.082 -29.723 1.00 91.00 89 MET A CA 1
ATOM 698 C C . MET A 1 89 ? 4.551 -1.872 -30.422 1.00 91.00 89 MET A C 1
ATOM 700 O O . MET A 1 89 ? 3.469 -1.444 -30.013 1.00 91.00 89 MET A O 1
ATOM 704 N N . GLY A 1 90 ? 5.187 -1.344 -31.472 1.00 90.38 90 GLY A N 1
ATOM 705 C CA . GLY A 1 90 ? 4.832 -0.063 -32.086 1.00 90.38 90 GLY A CA 1
ATOM 706 C C . GLY A 1 90 ? 5.209 1.147 -31.218 1.00 90.38 90 GLY A C 1
ATOM 707 O O . GLY A 1 90 ? 5.370 1.029 -30.002 1.00 90.38 90 GLY A O 1
ATOM 708 N N . ASN A 1 91 ? 5.353 2.316 -31.848 1.00 87.88 91 ASN A N 1
ATOM 709 C CA . ASN A 1 91 ? 5.863 3.529 -31.193 1.00 87.88 91 ASN A CA 1
ATOM 710 C C . ASN A 1 91 ? 5.006 3.979 -30.002 1.00 87.88 91 ASN A C 1
ATOM 712 O O . ASN A 1 91 ? 5.560 4.208 -28.933 1.00 87.88 91 ASN A O 1
ATOM 716 N N . ASP A 1 92 ? 3.676 4.011 -30.133 1.00 89.50 92 ASP A N 1
ATOM 717 C CA . ASP A 1 92 ? 2.775 4.442 -29.051 1.00 89.50 92 ASP A CA 1
ATOM 718 C C . ASP A 1 92 ? 2.978 3.617 -27.768 1.00 89.50 92 ASP A C 1
ATOM 720 O O . ASP A 1 92 ? 3.067 4.151 -26.662 1.00 89.50 92 ASP A O 1
ATOM 724 N N . SER A 1 93 ? 3.112 2.295 -27.907 1.00 91.19 93 SER A N 1
ATOM 725 C CA . SER A 1 93 ? 3.337 1.395 -26.772 1.00 91.19 93 SER A CA 1
ATOM 726 C C . SER A 1 93 ? 4.726 1.578 -26.156 1.00 91.19 93 SER A C 1
ATOM 728 O O . SER A 1 93 ? 4.884 1.425 -24.946 1.00 91.19 93 SER A O 1
ATOM 730 N N . LEU A 1 94 ? 5.738 1.883 -26.974 1.00 92.12 94 LEU A N 1
ATOM 731 C CA . LEU A 1 94 ? 7.099 2.173 -26.517 1.00 92.12 94 LEU A CA 1
ATOM 732 C C . LEU A 1 94 ? 7.143 3.498 -25.742 1.00 92.12 94 LEU A C 1
ATOM 734 O O . LEU A 1 94 ? 7.709 3.557 -24.652 1.00 92.12 94 LEU A O 1
ATOM 738 N N . GLU A 1 95 ? 6.468 4.536 -26.229 1.00 88.69 95 GLU A N 1
ATOM 739 C CA . GLU A 1 95 ? 6.325 5.808 -25.515 1.00 88.69 95 GLU A CA 1
ATOM 740 C C . GLU A 1 95 ? 5.567 5.635 -24.189 1.00 88.69 95 GLU A C 1
ATOM 742 O O . GLU A 1 95 ? 5.960 6.199 -23.160 1.00 88.69 95 GLU A O 1
ATOM 747 N N . MET A 1 96 ? 4.535 4.781 -24.169 1.00 91.12 96 MET A N 1
ATOM 748 C CA . MET A 1 96 ? 3.822 4.429 -22.940 1.00 91.12 96 MET A CA 1
ATOM 749 C C . MET A 1 96 ? 4.735 3.815 -21.874 1.00 91.12 96 MET A C 1
ATOM 751 O O . MET A 1 96 ? 4.509 4.076 -20.696 1.00 91.12 96 MET A O 1
ATOM 755 N N . VAL A 1 97 ? 5.767 3.042 -22.237 1.00 92.56 97 VAL A N 1
ATOM 756 C CA . VAL A 1 97 ? 6.721 2.471 -21.261 1.00 92.56 97 VAL A CA 1
ATOM 757 C C . VAL A 1 97 ? 7.407 3.584 -20.472 1.00 92.56 97 VAL A C 1
ATOM 759 O O . VAL A 1 97 ? 7.401 3.561 -19.241 1.00 92.56 97 VAL A O 1
ATOM 762 N N . VAL A 1 98 ? 7.964 4.576 -21.170 1.00 90.38 98 VAL A N 1
ATOM 763 C CA . VAL A 1 98 ? 8.692 5.688 -20.538 1.00 90.38 98 VAL A CA 1
ATOM 764 C C . VAL A 1 98 ? 7.731 6.566 -19.744 1.00 90.38 98 VAL A C 1
ATOM 766 O O . VAL A 1 98 ? 8.014 6.909 -18.597 1.00 90.38 98 VAL A O 1
ATOM 769 N N . SER A 1 99 ? 6.562 6.874 -20.314 1.00 89.62 99 SER A N 1
ATOM 770 C CA . SER A 1 99 ? 5.532 7.678 -19.651 1.00 89.62 99 SER A CA 1
ATOM 771 C C . SER A 1 99 ? 5.032 7.029 -18.356 1.00 89.62 99 SER A C 1
ATOM 773 O O . SER A 1 99 ? 4.980 7.685 -17.316 1.00 89.62 99 SER A O 1
ATOM 775 N N . ARG A 1 100 ? 4.722 5.726 -18.381 1.00 91.75 100 ARG A N 1
ATOM 776 C CA . ARG A 1 100 ? 4.270 4.981 -17.197 1.00 91.75 100 ARG A CA 1
ATOM 777 C C . ARG A 1 100 ? 5.362 4.881 -16.150 1.00 91.75 100 ARG A C 1
ATOM 779 O O . ARG A 1 100 ? 5.072 5.083 -14.977 1.00 91.75 100 ARG A O 1
ATOM 786 N N . PHE A 1 101 ? 6.608 4.649 -16.556 1.00 93.06 101 PHE A N 1
ATOM 787 C CA . PHE A 1 101 ? 7.725 4.626 -15.618 1.00 93.06 101 PHE A CA 1
ATOM 788 C C . PHE A 1 101 ? 7.933 5.981 -14.929 1.00 93.06 101 PHE A C 1
ATOM 790 O O . PHE A 1 101 ? 8.180 6.009 -13.725 1.00 93.06 101 PHE A O 1
ATOM 797 N N . ALA A 1 102 ? 7.777 7.082 -15.665 1.00 89.19 102 ALA A N 1
ATOM 798 C CA . ALA A 1 102 ? 7.909 8.444 -15.151 1.00 89.19 102 ALA A CA 1
ATOM 799 C C . ALA A 1 102 ? 6.706 8.924 -14.324 1.00 89.19 102 ALA A C 1
ATOM 801 O O . ALA A 1 102 ? 6.832 9.887 -13.567 1.00 89.19 102 ALA A O 1
ATOM 802 N N . SER A 1 103 ? 5.533 8.306 -14.492 1.00 86.38 103 SER A N 1
ATOM 803 C CA . SER A 1 103 ? 4.325 8.726 -13.784 1.00 86.38 103 SER A CA 1
ATOM 804 C C . SER A 1 103 ? 4.456 8.506 -12.277 1.00 86.38 103 SER A C 1
ATOM 806 O O . SER A 1 103 ? 4.909 7.448 -11.840 1.00 86.38 103 SER A O 1
ATOM 808 N N . MET A 1 104 ? 4.042 9.515 -11.510 1.00 76.88 104 MET A N 1
ATOM 809 C CA . MET A 1 104 ? 4.003 9.496 -10.051 1.00 76.88 104 MET A CA 1
ATOM 810 C C . MET A 1 104 ? 2.557 9.640 -9.599 1.00 76.88 104 MET A C 1
ATOM 812 O O . MET A 1 104 ? 1.850 10.546 -10.056 1.00 76.88 104 MET A O 1
ATOM 816 N N . ARG A 1 105 ? 2.122 8.770 -8.686 1.00 77.06 105 ARG A N 1
ATOM 817 C CA . ARG A 1 105 ? 0.766 8.830 -8.134 1.00 77.06 105 ARG A CA 1
ATOM 818 C C . ARG A 1 105 ? 0.768 9.346 -6.707 1.00 77.06 105 ARG A C 1
ATOM 820 O O . ARG A 1 105 ? 1.588 8.949 -5.886 1.00 77.06 105 ARG A O 1
ATOM 827 N N . THR A 1 106 ? -0.175 10.231 -6.414 1.00 73.00 106 THR A N 1
ATOM 828 C CA . THR A 1 106 ? -0.415 10.738 -5.065 1.00 73.00 106 THR A CA 1
ATOM 829 C C . THR A 1 106 ? -1.588 10.003 -4.431 1.00 73.00 106 THR A C 1
ATOM 831 O O . THR A 1 106 ? -2.519 9.577 -5.112 1.00 73.00 106 THR A O 1
ATOM 834 N N . TYR A 1 107 ? -1.540 9.857 -3.112 1.00 77.62 107 TYR A N 1
ATOM 835 C CA . TYR A 1 107 ? -2.611 9.268 -2.319 1.00 77.62 107 TYR A CA 1
ATOM 836 C C . TYR A 1 107 ? -2.737 10.012 -0.989 1.00 77.62 107 TYR A C 1
ATOM 838 O O . TYR A 1 107 ? -1.800 10.674 -0.532 1.00 77.62 107 TYR A O 1
ATOM 846 N N . THR A 1 108 ? -3.907 9.919 -0.367 1.00 69.75 108 THR A N 1
ATOM 847 C CA . THR A 1 108 ? -4.177 10.483 0.955 1.00 69.75 108 THR A CA 1
ATOM 848 C C . THR A 1 108 ? -4.364 9.357 1.963 1.00 69.75 108 THR A C 1
ATOM 850 O O . THR A 1 108 ? -4.947 8.318 1.666 1.00 69.75 108 THR A O 1
ATOM 853 N N . THR A 1 109 ? -3.846 9.556 3.175 1.00 69.69 109 THR A N 1
ATOM 854 C CA . THR A 1 109 ? -4.086 8.655 4.309 1.00 69.69 109 THR A CA 1
ATOM 855 C C . THR A 1 109 ? -4.658 9.460 5.461 1.00 69.69 109 THR A C 1
ATOM 857 O O . THR A 1 109 ? -4.054 10.442 5.903 1.00 69.69 109 THR A O 1
ATOM 860 N N . ASP A 1 110 ? -5.820 9.055 5.968 1.00 71.06 110 ASP A N 1
ATOM 861 C CA . ASP A 1 110 ? -6.348 9.645 7.192 1.00 71.06 110 ASP A CA 1
ATOM 862 C C . ASP A 1 110 ? -5.680 9.002 8.416 1.00 71.06 110 ASP A C 1
ATOM 864 O O . ASP A 1 110 ? -6.004 7.899 8.847 1.00 71.06 110 ASP A O 1
ATOM 868 N N . LYS A 1 111 ? -4.730 9.730 9.006 1.00 77.19 111 LYS A N 1
ATOM 869 C CA . LYS A 1 111 ? -4.042 9.316 10.239 1.00 77.19 111 LYS A CA 1
ATOM 870 C C . LYS A 1 111 ? -4.821 9.672 11.507 1.00 77.19 111 LYS A C 1
ATOM 872 O O . LYS A 1 111 ? -4.421 9.263 12.601 1.00 77.19 111 LYS A O 1
ATOM 877 N N . SER A 1 112 ? -5.888 10.465 11.397 1.00 77.69 112 SER A N 1
ATOM 878 C CA . SER A 1 112 ? -6.633 10.955 12.555 1.00 77.69 112 SER A CA 1
ATOM 879 C C . SER A 1 112 ? -7.428 9.834 13.218 1.00 77.69 112 SER A C 1
ATOM 881 O O . SER A 1 112 ? -7.345 9.696 14.440 1.00 77.69 112 SER A O 1
ATOM 883 N N . THR A 1 113 ? -8.068 8.970 12.427 1.00 75.62 113 THR A N 1
ATOM 884 C CA . THR A 1 113 ? -8.850 7.835 12.929 1.00 75.62 113 THR A CA 1
ATOM 885 C C . THR A 1 113 ? -7.976 6.842 13.692 1.00 75.62 113 THR A C 1
ATOM 887 O O . THR A 1 113 ? -8.286 6.485 14.831 1.00 75.62 113 THR A O 1
ATOM 890 N N . ARG A 1 114 ? -6.798 6.502 13.151 1.00 78.50 114 ARG A N 1
ATOM 891 C CA . ARG A 1 114 ? -5.802 5.691 13.870 1.00 78.50 114 ARG A CA 1
ATOM 892 C C . ARG A 1 114 ? -5.407 6.311 15.201 1.00 78.50 114 ARG A C 1
ATOM 894 O O . ARG A 1 114 ? -5.331 5.608 16.205 1.00 78.50 114 ARG A O 1
ATOM 901 N N . ARG A 1 115 ? -5.124 7.617 15.211 1.00 80.94 115 ARG A N 1
ATOM 902 C CA . ARG A 1 115 ? -4.717 8.322 16.428 1.00 80.94 115 ARG A CA 1
ATOM 903 C C . ARG A 1 115 ? -5.816 8.236 17.481 1.00 80.94 115 ARG A C 1
ATOM 905 O O . ARG A 1 115 ? -5.504 7.809 18.586 1.00 80.94 115 ARG A O 1
ATOM 912 N N . ILE A 1 116 ? -7.060 8.554 17.115 1.00 77.88 116 ILE A N 1
ATOM 913 C CA . ILE A 1 116 ? -8.233 8.470 17.998 1.00 77.88 116 ILE A CA 1
ATOM 914 C C . ILE A 1 116 ? -8.359 7.055 18.563 1.00 77.88 116 ILE A C 1
ATOM 916 O O . ILE A 1 116 ? -8.375 6.887 19.777 1.00 77.88 116 ILE A O 1
ATOM 920 N N . PHE A 1 117 ? -8.337 6.031 17.710 1.00 78.56 117 PHE A N 1
ATOM 921 C CA . PHE A 1 117 ? -8.412 4.645 18.162 1.00 78.56 117 PHE A CA 1
ATOM 922 C C . PHE A 1 117 ? -7.263 4.267 19.112 1.00 78.56 117 PHE A C 1
ATOM 924 O O . PHE A 1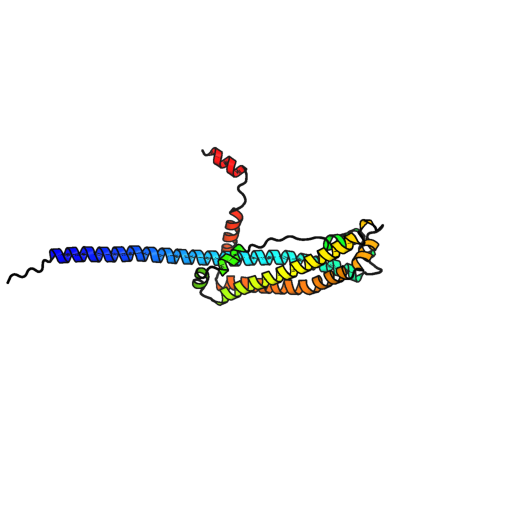 117 ? -7.479 3.589 20.112 1.00 78.56 117 PHE A O 1
ATOM 931 N N . SER A 1 118 ? -6.036 4.712 18.821 1.00 73.81 118 SER A N 1
ATOM 932 C CA . SER A 1 118 ? -4.846 4.375 19.613 1.00 73.81 118 SER A CA 1
ATOM 933 C C . SER A 1 118 ? -4.755 5.099 20.958 1.00 73.81 118 SER A C 1
ATOM 935 O O . SER A 1 118 ? -4.135 4.586 21.886 1.00 73.81 118 SER A O 1
ATOM 937 N N . SER A 1 119 ? -5.338 6.297 21.063 1.00 72.19 119 SER A N 1
ATOM 938 C CA . SER A 1 1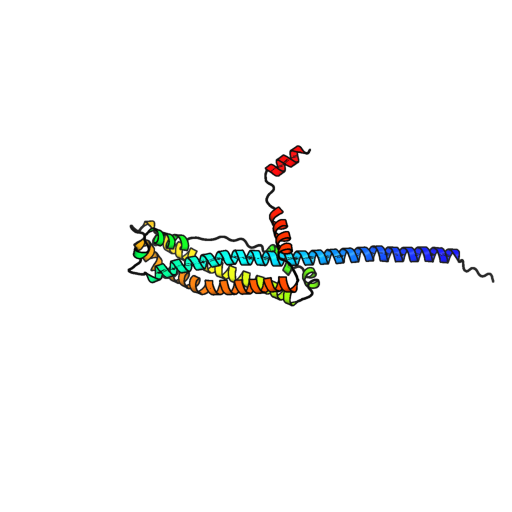19 ? -5.300 7.115 22.279 1.00 72.19 119 SER A CA 1
ATOM 939 C C . SER A 1 119 ? -6.487 6.875 23.203 1.00 72.19 119 SER A C 1
ATOM 941 O O . SER A 1 119 ? -6.446 7.272 24.366 1.00 72.19 119 SER A O 1
ATOM 943 N N . SER A 1 120 ? -7.549 6.246 22.703 1.00 72.19 120 SER A N 1
ATOM 944 C CA . SER A 1 120 ? -8.793 6.090 23.444 1.00 72.19 120 SER A CA 1
ATOM 945 C C . SER A 1 120 ? -8.809 4.788 24.237 1.00 72.19 120 SER A C 1
ATOM 947 O O . SER A 1 120 ? -9.422 3.799 23.843 1.00 72.19 120 SER A O 1
ATOM 949 N N . PHE A 1 121 ? -8.175 4.810 25.410 1.00 67.06 121 PHE A N 1
ATOM 950 C CA . PHE A 1 121 ? -8.283 3.723 26.390 1.00 67.06 121 PHE A CA 1
ATOM 951 C C . PHE A 1 121 ? -9.748 3.397 26.736 1.00 67.06 121 PHE A C 1
ATOM 953 O O . PHE A 1 121 ? -10.106 2.233 26.898 1.00 67.06 121 PHE A O 1
ATOM 960 N N . GLU A 1 122 ? -10.611 4.415 26.769 1.00 66.25 122 GLU A N 1
ATOM 961 C CA . GLU A 1 122 ? -12.059 4.277 26.969 1.00 66.25 122 GLU A CA 1
ATOM 962 C C . GLU A 1 122 ? -12.734 3.463 25.855 1.00 66.25 122 GLU A C 1
ATOM 964 O O . GLU A 1 122 ? -13.638 2.681 26.130 1.00 66.25 122 GLU A O 1
ATOM 969 N N . VAL A 1 123 ? -12.268 3.577 24.608 1.00 73.44 123 VAL A N 1
ATOM 970 C CA . VAL A 1 123 ? -12.772 2.760 23.492 1.00 73.44 123 VAL A CA 1
ATOM 971 C C . VAL A 1 123 ? -12.375 1.302 23.705 1.00 73.44 123 VAL A C 1
ATOM 973 O O . VAL A 1 123 ? -13.203 0.413 23.559 1.00 73.44 123 VAL A O 1
ATOM 976 N N . TRP A 1 124 ? -11.134 1.042 24.120 1.00 77.69 124 TRP A N 1
ATOM 977 C CA . TRP A 1 124 ? -10.651 -0.321 24.363 1.00 77.69 124 TRP A CA 1
ATOM 978 C C . TRP A 1 124 ? -11.361 -1.017 25.525 1.00 77.69 124 TRP A C 1
ATOM 980 O O . TRP A 1 124 ? -11.612 -2.214 25.437 1.00 77.69 124 TRP A O 1
ATOM 990 N N . GLN A 1 125 ? -11.705 -0.290 26.593 1.00 75.25 125 GLN A N 1
ATOM 991 C CA . GLN A 1 125 ? -12.450 -0.850 27.728 1.00 75.25 125 GLN A CA 1
ATOM 992 C C . GLN A 1 125 ? -13.873 -1.289 27.367 1.00 75.25 125 GLN A C 1
ATOM 994 O O . GLN A 1 125 ? -14.419 -2.158 28.040 1.00 75.25 125 GLN A O 1
ATOM 999 N N . ASN A 1 126 ? -14.461 -0.692 26.330 1.00 74.81 126 ASN A N 1
ATOM 1000 C CA . ASN A 1 126 ? -15.814 -1.002 25.874 1.00 74.81 126 ASN A CA 1
ATOM 1001 C C . ASN A 1 126 ? -15.847 -2.072 24.766 1.00 74.81 126 ASN A C 1
ATOM 1003 O O . ASN A 1 126 ? -16.927 -2.438 24.311 1.00 74.81 126 ASN A O 1
ATOM 1007 N N . ILE A 1 127 ? -14.689 -2.591 24.336 1.00 77.88 127 ILE A N 1
ATOM 1008 C CA . ILE A 1 127 ? -14.598 -3.702 23.382 1.00 77.88 127 ILE A CA 1
ATOM 1009 C C . ILE A 1 127 ? -14.431 -5.012 24.160 1.00 77.88 127 ILE A C 1
ATOM 1011 O O . ILE A 1 127 ? -13.381 -5.262 24.751 1.00 77.88 127 ILE A O 1
ATOM 1015 N N . ASP A 1 128 ? -15.443 -5.879 24.100 1.00 73.31 128 ASP A N 1
ATOM 1016 C CA . ASP A 1 128 ? -15.466 -7.142 24.853 1.00 73.31 128 ASP A CA 1
ATOM 1017 C C . ASP A 1 128 ? -14.391 -8.153 24.396 1.00 73.31 128 ASP A C 1
ATOM 1019 O O . ASP A 1 128 ? -13.873 -8.932 25.200 1.00 73.31 128 ASP A O 1
ATOM 1023 N N . ASP A 1 129 ? -14.021 -8.151 23.109 1.00 81.75 129 ASP A N 1
ATOM 1024 C CA . ASP A 1 129 ? -12.997 -9.047 22.559 1.00 81.75 129 ASP A CA 1
ATOM 1025 C C . ASP A 1 129 ? -11.659 -8.323 22.353 1.00 81.75 129 ASP A C 1
ATOM 1027 O O . ASP A 1 129 ? -11.430 -7.656 21.342 1.00 81.75 129 ASP A O 1
ATOM 1031 N N . ALA A 1 130 ? -10.710 -8.545 23.267 1.00 82.94 130 ALA A N 1
ATOM 1032 C CA . ALA A 1 130 ? -9.346 -8.017 23.167 1.00 82.94 130 ALA A CA 1
ATOM 1033 C C . ALA A 1 130 ? -8.631 -8.387 21.847 1.00 82.94 130 ALA A C 1
ATOM 1035 O O . ALA A 1 130 ? -7.707 -7.689 21.416 1.00 82.94 130 ALA A O 1
ATOM 1036 N N . LYS A 1 131 ? -9.055 -9.459 21.159 1.00 88.62 131 LYS A N 1
ATOM 1037 C CA . LYS A 1 131 ? -8.512 -9.817 19.842 1.00 88.62 131 LYS A CA 1
ATOM 1038 C C . LYS A 1 131 ? -8.917 -8.823 18.759 1.00 88.62 131 LYS A C 1
ATOM 1040 O O . LYS A 1 131 ? -8.186 -8.714 17.781 1.00 88.62 131 LYS A O 1
ATOM 1045 N N . VAL A 1 132 ? -10.043 -8.118 18.885 1.00 89.06 132 VAL A N 1
ATOM 1046 C CA . VAL A 1 132 ? -10.444 -7.051 17.947 1.00 89.06 132 VAL A CA 1
ATOM 1047 C C . VAL A 1 132 ? -9.415 -5.925 17.976 1.00 89.06 132 VAL A C 1
ATOM 1049 O O . VAL A 1 132 ? -8.906 -5.529 16.931 1.00 89.06 132 VAL A O 1
ATOM 1052 N N . ILE A 1 133 ? -9.025 -5.479 19.173 1.00 87.06 133 ILE A N 1
ATOM 1053 C CA . ILE A 1 133 ? -8.026 -4.415 19.352 1.00 87.06 133 ILE A CA 1
ATOM 1054 C C . ILE A 1 133 ? -6.701 -4.811 18.688 1.00 87.06 133 ILE A C 1
ATOM 1056 O O . ILE A 1 133 ? -6.124 -4.039 17.920 1.00 87.06 133 ILE A O 1
ATOM 1060 N N . SER A 1 134 ? -6.245 -6.046 18.925 1.00 88.19 134 SER A N 1
ATOM 1061 C CA . SER A 1 134 ? -5.024 -6.567 18.302 1.00 88.19 134 SER A CA 1
ATOM 1062 C C . SER A 1 134 ? -5.129 -6.646 16.774 1.00 88.19 134 SER A C 1
ATOM 1064 O O . SER A 1 134 ? -4.187 -6.260 16.084 1.00 88.19 134 SER A O 1
ATOM 1066 N N . ARG A 1 135 ? -6.267 -7.095 16.229 1.00 92.19 135 ARG A N 1
ATOM 1067 C CA . ARG A 1 135 ? -6.496 -7.174 14.778 1.00 92.19 135 ARG A CA 1
ATOM 1068 C C . ARG A 1 135 ? -6.494 -5.799 14.116 1.00 92.19 135 ARG A C 1
ATOM 1070 O O . ARG A 1 135 ? -5.847 -5.647 13.084 1.00 92.19 135 ARG A O 1
ATOM 1077 N N . ILE A 1 136 ? -7.138 -4.800 14.720 1.00 90.94 136 ILE A N 1
ATOM 1078 C CA . ILE A 1 136 ? -7.106 -3.408 14.240 1.00 90.94 136 ILE A CA 1
ATOM 1079 C C . ILE A 1 136 ? -5.662 -2.880 14.228 1.00 90.94 136 ILE A C 1
ATOM 1081 O O . ILE A 1 136 ? -5.206 -2.328 13.226 1.00 90.94 136 ILE A O 1
ATOM 1085 N N . GLY A 1 137 ? -4.904 -3.107 15.307 1.00 88.81 137 GLY A N 1
ATOM 1086 C CA . GLY A 1 137 ? -3.485 -2.739 15.376 1.00 88.81 137 GLY A CA 1
ATOM 1087 C C . GLY A 1 137 ? -2.627 -3.405 14.290 1.00 88.81 137 GLY A C 1
ATOM 1088 O O . GLY A 1 137 ? -1.768 -2.752 13.687 1.00 88.81 137 GLY A O 1
ATOM 1089 N N . ASN A 1 138 ? -2.889 -4.680 13.990 1.00 90.75 138 ASN A N 1
ATOM 1090 C CA . ASN A 1 138 ? -2.228 -5.402 12.903 1.00 90.75 138 ASN A CA 1
ATOM 1091 C C . ASN A 1 138 ? -2.579 -4.817 11.528 1.00 90.75 138 ASN A C 1
ATOM 1093 O O . ASN A 1 138 ? -1.669 -4.631 10.725 1.00 90.75 138 ASN A O 1
ATOM 1097 N N . CYS A 1 139 ? -3.845 -4.462 11.277 1.00 92.50 139 CYS A N 1
ATOM 1098 C CA . CYS A 1 139 ? -4.266 -3.842 10.015 1.00 92.50 139 CYS A CA 1
ATOM 1099 C C . CYS A 1 139 ? -3.493 -2.545 9.747 1.00 92.50 139 CYS A C 1
ATOM 1101 O O . CYS A 1 139 ? -2.903 -2.388 8.682 1.00 92.50 139 CYS A O 1
ATOM 1103 N N . TYR A 1 140 ? -3.407 -1.648 10.735 1.00 90.38 140 TYR A N 1
ATOM 1104 C CA . TYR A 1 140 ? -2.624 -0.417 10.592 1.00 90.38 140 TYR A CA 1
ATOM 1105 C C . TYR A 1 140 ? -1.132 -0.676 10.369 1.00 90.38 140 TYR A C 1
ATOM 1107 O O . TYR A 1 140 ? -0.503 0.018 9.576 1.00 90.38 140 TYR A O 1
ATOM 1115 N N . SER A 1 141 ? -0.557 -1.668 11.053 1.00 89.88 141 SER A N 1
ATOM 1116 C CA . SER A 1 141 ? 0.861 -2.013 10.883 1.00 89.88 141 SER A CA 1
ATOM 1117 C C . SER A 1 141 ? 1.152 -2.573 9.486 1.00 89.88 141 SER A C 1
ATOM 1119 O O . SER A 1 141 ? 2.195 -2.278 8.907 1.00 89.88 141 SER A O 1
ATOM 1121 N N . MET A 1 142 ? 0.224 -3.360 8.934 1.00 93.19 142 MET A N 1
ATOM 1122 C CA . MET A 1 142 ? 0.295 -3.883 7.568 1.00 93.19 142 MET A CA 1
ATOM 1123 C C . MET A 1 142 ? 0.148 -2.763 6.533 1.00 93.19 142 MET A C 1
ATOM 1125 O O . MET A 1 142 ? 0.964 -2.682 5.620 1.00 93.19 142 MET A O 1
ATOM 1129 N N . LEU A 1 143 ? -0.819 -1.857 6.713 1.00 90.88 143 LEU A N 1
ATOM 1130 C CA . LEU A 1 143 ? -0.987 -0.685 5.849 1.00 90.88 143 LEU A CA 1
ATOM 1131 C C . LEU A 1 143 ? 0.265 0.203 5.849 1.00 90.88 143 LEU A C 1
ATOM 1133 O O . LEU A 1 143 ? 0.753 0.560 4.781 1.00 90.88 143 LEU A O 1
ATOM 1137 N N . ASP A 1 144 ? 0.830 0.510 7.023 1.00 90.62 144 ASP A N 1
ATOM 1138 C CA . ASP A 1 144 ? 2.078 1.280 7.137 1.00 90.62 144 ASP A CA 1
ATOM 1139 C C . ASP A 1 144 ? 3.231 0.623 6.368 1.00 90.62 144 ASP A C 1
ATOM 1141 O O . ASP A 1 144 ? 3.993 1.311 5.686 1.00 90.62 144 ASP A O 1
ATOM 1145 N N . LEU A 1 145 ? 3.375 -0.702 6.488 1.00 91.56 145 LEU A N 1
ATOM 1146 C CA . LEU A 1 145 ? 4.386 -1.459 5.754 1.00 91.56 145 LEU A CA 1
ATOM 1147 C C . LEU A 1 145 ? 4.171 -1.315 4.246 1.00 91.56 145 LEU A C 1
ATOM 1149 O O . LEU A 1 145 ? 5.116 -0.993 3.530 1.00 91.56 145 LEU A O 1
ATOM 1153 N N . CYS A 1 146 ? 2.943 -1.520 3.770 1.00 92.88 146 CYS A N 1
ATOM 1154 C CA . CYS A 1 146 ? 2.636 -1.444 2.349 1.00 92.88 146 CYS A CA 1
ATOM 1155 C C . CYS A 1 146 ? 2.877 -0.052 1.768 1.00 92.88 146 CYS A C 1
ATOM 1157 O O . CYS A 1 146 ? 3.562 0.051 0.756 1.00 92.88 146 CYS A O 1
ATOM 1159 N N . TYR A 1 147 ? 2.391 1.009 2.419 1.00 92.06 147 TYR A N 1
ATOM 1160 C CA . TYR A 1 147 ? 2.626 2.381 1.960 1.00 92.06 147 TYR A CA 1
ATOM 1161 C C . TYR A 1 147 ? 4.115 2.737 1.966 1.00 92.06 147 TYR A C 1
ATOM 1163 O O . TYR A 1 147 ? 4.619 3.314 1.009 1.00 92.06 147 TYR A O 1
ATOM 1171 N N . LYS A 1 148 ? 4.858 2.315 2.995 1.00 93.00 148 LYS A N 1
ATOM 1172 C CA . LYS A 1 148 ? 6.305 2.541 3.060 1.00 93.00 148 LYS A CA 1
ATOM 1173 C C . LYS A 1 148 ? 7.061 1.853 1.923 1.00 93.00 148 LYS A C 1
ATOM 1175 O O . LYS A 1 148 ? 7.986 2.442 1.370 1.00 93.00 148 LYS A O 1
ATOM 1180 N N . GLU A 1 149 ? 6.742 0.597 1.617 1.00 93.31 149 GLU A N 1
ATOM 1181 C CA . GLU A 1 149 ? 7.402 -0.115 0.517 1.00 93.31 149 GLU A CA 1
ATOM 1182 C C . GLU A 1 149 ? 6.960 0.419 -0.852 1.00 93.31 149 GLU A C 1
ATOM 1184 O O . GLU A 1 149 ? 7.801 0.557 -1.738 1.00 93.31 149 GLU A O 1
ATOM 1189 N N . TYR A 1 150 ? 5.692 0.808 -1.004 1.00 92.69 150 TYR A N 1
ATOM 1190 C CA . TYR A 1 150 ? 5.193 1.509 -2.189 1.00 92.69 150 TYR A CA 1
ATOM 1191 C C . TYR A 1 150 ? 5.991 2.796 -2.458 1.00 92.69 150 TYR A C 1
ATOM 1193 O O . TYR A 1 150 ? 6.562 2.957 -3.537 1.00 92.69 150 TYR A O 1
ATOM 1201 N N . ASP A 1 151 ? 6.116 3.667 -1.451 1.00 92.75 151 ASP A N 1
ATOM 1202 C CA . ASP A 1 151 ? 6.827 4.946 -1.569 1.00 92.75 151 ASP A CA 1
ATOM 1203 C C . ASP A 1 151 ? 8.298 4.754 -1.966 1.00 92.75 151 ASP A C 1
ATOM 1205 O O . ASP A 1 151 ? 8.844 5.529 -2.752 1.00 92.75 151 ASP A O 1
ATOM 1209 N N . LYS A 1 152 ? 8.951 3.698 -1.462 1.00 93.00 152 LYS A N 1
ATOM 1210 C CA . LYS A 1 152 ? 10.329 3.365 -1.851 1.00 93.00 152 LYS A CA 1
ATOM 1211 C C . LYS A 1 152 ? 10.443 2.999 -3.329 1.00 93.00 152 LYS A C 1
ATOM 1213 O O . LYS A 1 152 ? 11.417 3.398 -3.963 1.00 93.00 152 LYS A O 1
ATOM 1218 N N . ILE A 1 153 ? 9.496 2.235 -3.876 1.00 92.56 153 ILE A N 1
ATOM 1219 C CA . ILE A 1 153 ? 9.505 1.877 -5.302 1.00 92.56 153 ILE A CA 1
ATOM 1220 C C . ILE A 1 153 ? 9.278 3.115 -6.169 1.00 92.56 153 ILE A C 1
ATOM 1222 O O . ILE A 1 153 ? 10.013 3.321 -7.136 1.00 92.56 153 ILE A O 1
ATOM 1226 N N . GLU A 1 154 ? 8.320 3.966 -5.801 1.00 92.31 154 GLU A N 1
ATOM 1227 C CA . GLU A 1 154 ? 8.077 5.228 -6.506 1.00 92.31 154 GLU A CA 1
ATOM 1228 C C . GLU A 1 154 ? 9.315 6.135 -6.464 1.00 92.31 154 GLU A C 1
ATOM 1230 O O . GLU A 1 154 ? 9.710 6.693 -7.490 1.00 92.31 154 GLU A O 1
ATOM 1235 N N . GLN A 1 155 ? 9.999 6.217 -5.317 1.00 93.19 155 GLN A N 1
ATOM 1236 C CA . GLN A 1 155 ? 11.251 6.963 -5.194 1.00 93.19 155 GLN A CA 1
ATOM 1237 C C . GLN A 1 155 ? 12.358 6.388 -6.092 1.00 93.19 155 GLN A C 1
ATOM 1239 O O . GLN A 1 155 ? 13.010 7.148 -6.809 1.00 93.19 155 GLN A O 1
ATOM 1244 N N . LEU A 1 156 ? 12.553 5.064 -6.102 1.00 93.56 156 LEU A N 1
ATOM 1245 C CA . LEU A 1 156 ? 13.544 4.408 -6.965 1.00 93.56 156 LEU A CA 1
ATOM 1246 C C . LEU A 1 156 ? 13.287 4.700 -8.449 1.00 93.56 156 LEU A C 1
ATOM 1248 O O . LEU A 1 156 ? 14.220 5.007 -9.195 1.00 93.56 156 LEU A O 1
ATOM 1252 N N . ARG A 1 157 ? 12.022 4.644 -8.879 1.00 94.25 157 ARG A N 1
ATOM 1253 C CA . ARG A 1 157 ? 11.629 4.974 -10.254 1.00 94.25 157 ARG A CA 1
ATOM 1254 C C . ARG A 1 157 ? 11.872 6.445 -10.573 1.00 94.25 157 ARG A C 1
ATOM 1256 O O . ARG A 1 157 ? 12.454 6.747 -11.614 1.00 94.25 157 ARG A O 1
ATOM 1263 N N . ALA A 1 158 ? 11.496 7.354 -9.676 1.00 93.69 158 ALA A N 1
ATOM 1264 C CA . ALA A 1 158 ? 11.710 8.787 -9.858 1.00 93.69 158 ALA A CA 1
ATOM 1265 C C . ALA A 1 158 ? 13.204 9.140 -9.968 1.00 93.69 158 ALA A C 1
ATOM 1267 O O . ALA A 1 158 ? 13.594 9.928 -10.832 1.00 93.69 158 ALA A O 1
ATOM 1268 N N . GLU A 1 159 ? 14.055 8.538 -9.134 1.00 94.62 159 GLU A N 1
ATOM 1269 C CA . GLU A 1 159 ? 15.507 8.737 -9.168 1.00 94.62 159 GLU A CA 1
ATOM 1270 C C . GLU A 1 159 ? 16.127 8.209 -10.470 1.00 94.62 159 GLU A C 1
ATOM 1272 O O . GLU A 1 159 ? 16.872 8.941 -11.129 1.00 94.62 159 GLU A O 1
ATOM 1277 N N . ALA A 1 160 ? 15.766 6.991 -10.891 1.00 94.75 160 ALA A N 1
ATOM 1278 C CA . ALA A 1 160 ? 16.235 6.406 -12.149 1.00 94.75 160 ALA A CA 1
ATOM 1279 C C . ALA A 1 160 ? 15.772 7.220 -13.370 1.00 94.75 160 ALA A C 1
ATOM 1281 O O . ALA A 1 160 ? 16.553 7.480 -14.288 1.00 94.75 160 ALA A O 1
ATOM 1282 N N . PHE A 1 161 ? 14.516 7.681 -13.371 1.00 93.31 161 PHE A N 1
ATOM 1283 C CA . PHE A 1 161 ? 13.984 8.509 -14.450 1.00 93.31 161 PHE A CA 1
ATOM 1284 C C . PHE A 1 161 ? 14.672 9.875 -14.513 1.00 93.31 161 PHE A C 1
ATOM 1286 O O . PHE A 1 161 ? 15.036 10.335 -15.594 1.00 93.31 161 PHE A O 1
ATOM 1293 N N . LYS A 1 162 ? 14.920 10.507 -13.361 1.00 93.25 162 LYS A N 1
ATOM 1294 C CA . LYS A 1 162 ? 15.668 11.768 -13.287 1.00 93.25 162 LYS A CA 1
ATOM 1295 C C . LYS A 1 162 ? 17.085 11.617 -13.845 1.00 93.25 162 LYS A C 1
ATOM 1297 O O . LYS A 1 162 ? 17.552 12.505 -14.555 1.00 93.25 162 LYS A O 1
ATOM 1302 N N . ALA A 1 163 ? 17.770 10.518 -13.532 1.00 92.62 163 ALA A N 1
ATOM 1303 C CA . ALA A 1 163 ? 19.104 10.244 -14.059 1.00 92.62 163 ALA A CA 1
ATOM 1304 C C . ALA A 1 163 ? 19.078 10.026 -15.582 1.00 92.62 163 ALA A C 1
ATOM 1306 O O . ALA A 1 163 ? 19.865 10.639 -16.301 1.00 92.62 163 ALA A O 1
ATOM 1307 N N . TYR A 1 164 ? 18.112 9.248 -16.082 1.00 90.94 164 TYR A N 1
ATOM 1308 C CA . TYR A 1 164 ? 17.876 9.083 -17.518 1.00 90.94 164 TYR A CA 1
ATOM 1309 C C . TYR A 1 164 ? 17.639 10.422 -18.230 1.00 90.94 164 TYR A C 1
ATOM 1311 O O . TYR A 1 164 ? 18.297 10.701 -19.227 1.00 90.94 164 TYR A O 1
ATOM 1319 N N . TRP A 1 165 ? 16.768 11.276 -17.687 1.00 88.88 165 TRP A N 1
ATOM 1320 C CA . TRP A 1 165 ? 16.450 12.578 -18.276 1.00 88.88 165 TRP A CA 1
ATOM 1321 C C . TRP A 1 165 ? 17.663 13.513 -18.368 1.00 88.88 165 TRP A C 1
ATOM 1323 O O . TRP A 1 165 ? 17.776 14.285 -19.315 1.00 88.88 165 TRP A O 1
ATOM 1333 N N . ASN A 1 166 ? 18.576 13.449 -17.395 1.00 89.62 166 ASN A N 1
ATOM 1334 C CA . ASN A 1 166 ? 19.771 14.295 -17.376 1.00 89.62 166 ASN A CA 1
ATOM 1335 C C . ASN A 1 166 ? 20.871 13.816 -18.332 1.00 89.62 166 ASN A C 1
ATOM 1337 O O . ASN A 1 166 ? 21.647 14.635 -18.816 1.00 89.62 166 ASN A O 1
ATOM 1341 N N . GLU A 1 167 ? 20.987 12.505 -18.550 1.00 87.81 167 GLU A N 1
ATOM 1342 C CA . GLU A 1 167 ? 22.070 11.918 -19.347 1.00 87.81 167 GLU A CA 1
ATOM 1343 C C . GLU A 1 167 ? 21.678 11.699 -20.811 1.00 87.81 167 GLU A C 1
ATOM 1345 O O . GLU A 1 167 ? 22.516 11.850 -21.698 1.00 87.81 167 GLU A O 1
ATOM 1350 N N . CYS A 1 168 ? 20.434 11.284 -21.057 1.00 83.88 168 CYS A N 1
ATOM 1351 C CA . CYS A 1 168 ? 19.953 10.775 -22.341 1.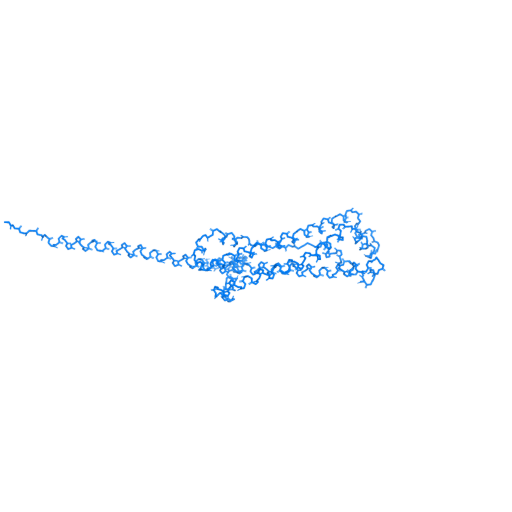00 83.88 168 CYS A CA 1
ATOM 1352 C C . CYS A 1 168 ? 18.448 11.067 -22.506 1.00 83.88 168 CYS A C 1
ATOM 1354 O O . CYS A 1 168 ? 17.647 10.126 -22.527 1.00 83.88 168 CYS A O 1
ATOM 1356 N N . PRO A 1 169 ? 18.014 12.339 -22.568 1.00 79.69 169 PRO A N 1
ATOM 1357 C CA . PRO A 1 169 ? 16.596 12.654 -22.668 1.00 79.69 169 PRO A CA 1
ATOM 1358 C C . PRO A 1 169 ? 15.984 12.058 -23.953 1.00 79.69 169 PRO A C 1
ATOM 1360 O O . PRO A 1 169 ? 16.638 12.042 -24.995 1.00 79.69 169 PRO A O 1
ATOM 1363 N N . PRO A 1 170 ? 14.706 11.622 -23.930 1.00 77.12 170 PRO A N 1
ATOM 1364 C CA . PRO A 1 170 ? 14.049 10.998 -25.087 1.00 77.12 170 PRO A CA 1
ATOM 1365 C C . PRO A 1 170 ? 14.101 11.827 -26.378 1.00 77.12 170 PRO A C 1
ATOM 1367 O O . PRO A 1 170 ? 14.055 11.274 -27.469 1.00 77.12 170 PRO A O 1
ATOM 1370 N N . GLN A 1 171 ? 14.197 13.152 -26.243 1.00 81.19 171 GLN A N 1
ATOM 1371 C CA . GLN A 1 171 ? 14.169 14.123 -27.343 1.00 81.19 171 GLN A CA 1
ATOM 1372 C C . GLN A 1 171 ? 15.447 14.107 -28.191 1.00 81.19 171 GLN A C 1
ATOM 1374 O O . GLN A 1 171 ? 15.443 14.615 -29.310 1.00 81.19 171 GLN A O 1
ATOM 1379 N N . ASP A 1 172 ? 16.524 13.519 -27.666 1.00 84.75 172 ASP A N 1
ATOM 1380 C CA . ASP A 1 172 ? 17.812 13.420 -28.353 1.00 84.75 172 ASP A CA 1
ATOM 1381 C C . ASP A 1 172 ? 17.848 12.259 -29.364 1.00 84.75 172 ASP A C 1
ATOM 1383 O O . ASP A 1 172 ? 18.815 12.115 -30.115 1.00 84.75 172 ASP A O 1
ATOM 1387 N N . TYR A 1 173 ? 16.796 11.434 -29.408 1.00 85.69 173 TYR A N 1
ATOM 1388 C CA . TYR A 1 173 ? 16.695 10.262 -30.272 1.00 85.69 173 TYR A CA 1
ATOM 1389 C C . TYR A 1 173 ? 15.676 10.481 -31.392 1.00 85.69 173 TYR A C 1
ATOM 1391 O O . TYR A 1 173 ? 14.609 11.056 -31.193 1.00 85.69 173 TYR A O 1
ATOM 1399 N N . ALA A 1 174 ? 16.013 10.002 -32.592 1.00 79.19 174 ALA A N 1
ATOM 1400 C CA . ALA A 1 174 ? 15.178 10.163 -33.784 1.00 79.19 174 ALA A CA 1
ATOM 1401 C C . ALA A 1 174 ? 13.957 9.227 -33.809 1.00 79.19 174 ALA A C 1
ATOM 1403 O O . ALA A 1 174 ? 12.993 9.501 -34.524 1.00 79.19 174 ALA A O 1
ATOM 1404 N N . ASP A 1 175 ? 14.001 8.129 -33.053 1.00 85.31 175 ASP A N 1
ATOM 1405 C CA . ASP A 1 175 ? 12.923 7.154 -32.954 1.00 85.31 175 ASP A CA 1
ATOM 1406 C C . ASP A 1 175 ? 12.707 6.693 -31.501 1.00 85.31 175 ASP A C 1
ATOM 1408 O O . ASP A 1 175 ? 13.612 6.716 -30.659 1.00 85.31 175 ASP A O 1
ATOM 1412 N N . ALA A 1 176 ? 11.464 6.303 -31.200 1.00 85.88 176 ALA A N 1
ATOM 1413 C CA . ALA A 1 176 ? 11.055 5.858 -29.869 1.00 85.88 176 ALA A CA 1
ATOM 1414 C C . ALA A 1 176 ? 11.721 4.531 -29.470 1.00 85.88 176 ALA A C 1
ATOM 1416 O O . ALA A 1 176 ? 11.916 4.264 -28.283 1.00 85.88 176 ALA A O 1
ATOM 1417 N N . GLU A 1 177 ? 12.084 3.699 -30.447 1.00 90.94 177 GLU A N 1
ATOM 1418 C CA . GLU A 1 177 ? 12.710 2.405 -30.202 1.00 90.94 177 GLU A CA 1
ATOM 1419 C C . GLU A 1 177 ? 14.102 2.564 -29.590 1.00 90.94 177 GLU A C 1
ATOM 1421 O O . GLU A 1 177 ? 14.404 1.923 -28.584 1.00 90.94 177 GLU A O 1
ATOM 1426 N N . GLU A 1 178 ? 14.930 3.448 -30.137 1.00 89.56 178 GLU A N 1
ATOM 1427 C CA . GLU A 1 178 ? 16.266 3.737 -29.636 1.00 89.56 178 GLU A CA 1
ATOM 1428 C C . GLU A 1 178 ? 16.208 4.454 -28.286 1.00 89.56 178 GLU A C 1
ATOM 1430 O O . GLU A 1 178 ? 16.940 4.078 -27.367 1.00 89.56 178 GLU A O 1
ATOM 1435 N N . ALA A 1 179 ? 15.276 5.399 -28.109 1.00 89.88 179 ALA A N 1
ATOM 1436 C CA . ALA A 1 179 ? 15.057 6.053 -26.818 1.00 89.88 179 ALA A CA 1
ATOM 1437 C C . ALA A 1 179 ? 14.732 5.031 -25.711 1.00 89.88 179 ALA A C 1
ATOM 1439 O O . ALA A 1 179 ? 15.360 5.038 -24.645 1.00 89.88 179 ALA A O 1
ATOM 1440 N N . VAL A 1 180 ? 13.798 4.108 -25.974 1.00 92.06 180 VAL A N 1
ATOM 1441 C CA . VAL A 1 180 ? 13.416 3.041 -25.034 1.00 92.06 180 VAL A CA 1
ATOM 1442 C C . VAL A 1 180 ? 14.536 2.021 -24.848 1.00 92.06 180 VAL A C 1
ATOM 1444 O O . VAL A 1 180 ? 14.780 1.569 -23.729 1.00 92.06 180 VAL A O 1
ATOM 1447 N N . ARG A 1 181 ? 15.270 1.674 -25.908 1.00 92.31 181 ARG A N 1
ATOM 1448 C CA . ARG A 1 181 ? 16.418 0.763 -25.834 1.00 92.31 181 ARG A CA 1
ATOM 1449 C C . ARG A 1 181 ? 17.503 1.317 -24.917 1.00 92.31 181 ARG A C 1
ATOM 1451 O O . ARG A 1 181 ? 18.034 0.570 -24.094 1.00 92.31 181 ARG A O 1
ATOM 1458 N N . VAL A 1 182 ? 17.844 2.601 -25.044 1.00 91.81 182 VAL A N 1
ATOM 1459 C CA . VAL A 1 182 ? 18.815 3.264 -24.163 1.00 91.81 182 VAL A CA 1
ATOM 1460 C C . VAL A 1 182 ? 18.287 3.315 -22.733 1.00 91.81 182 VAL A C 1
ATOM 1462 O O . VAL A 1 182 ? 19.011 2.935 -21.812 1.00 91.81 182 VAL A O 1
ATOM 1465 N N . PHE A 1 183 ? 17.019 3.688 -22.550 1.00 92.69 183 PHE A N 1
ATOM 1466 C CA . PHE A 1 183 ? 16.355 3.703 -21.248 1.00 92.69 183 PHE A CA 1
ATOM 1467 C C . PHE A 1 183 ? 16.443 2.340 -20.529 1.00 92.69 183 PHE A C 1
ATOM 1469 O O . PHE A 1 183 ? 16.949 2.257 -19.411 1.00 92.69 183 PHE A O 1
ATOM 1476 N N . LEU A 1 184 ? 16.062 1.245 -21.197 1.00 93.81 184 LEU A N 1
ATOM 1477 C CA . LEU A 1 184 ? 16.071 -0.117 -20.640 1.00 93.81 184 LEU A CA 1
ATOM 1478 C C . LEU A 1 184 ? 17.471 -0.741 -20.521 1.00 93.81 184 LEU A C 1
ATOM 1480 O O . LEU A 1 184 ? 17.647 -1.768 -19.857 1.00 93.81 184 LEU A O 1
ATOM 1484 N N . LYS A 1 185 ? 18.493 -0.159 -21.161 1.00 93.06 185 LYS A N 1
ATOM 1485 C CA . LYS A 1 185 ? 19.892 -0.577 -20.975 1.00 93.06 185 LYS A CA 1
ATOM 1486 C C . LYS A 1 185 ? 20.473 -0.100 -19.647 1.00 93.06 185 LYS A C 1
ATOM 1488 O O . LYS A 1 185 ? 21.468 -0.683 -19.203 1.00 93.06 185 LYS A O 1
ATOM 1493 N N . ARG A 1 186 ? 19.876 0.912 -19.009 1.00 93.44 186 ARG A N 1
ATOM 1494 C CA . ARG A 1 186 ? 20.355 1.433 -17.729 1.00 93.44 186 ARG A CA 1
ATOM 1495 C C . ARG A 1 186 ? 20.094 0.442 -16.591 1.00 93.44 186 ARG A C 1
ATOM 1497 O O . ARG A 1 186 ? 19.038 -0.185 -16.504 1.00 93.44 186 ARG A O 1
ATOM 1504 N N . ASN A 1 187 ? 21.081 0.288 -15.710 1.00 93.81 187 ASN A N 1
ATOM 1505 C CA . ASN A 1 187 ? 20.993 -0.651 -14.588 1.00 93.81 187 ASN A CA 1
ATOM 1506 C C . ASN A 1 187 ? 19.999 -0.196 -13.516 1.00 93.81 187 ASN A C 1
ATOM 1508 O O . ASN A 1 187 ? 19.295 -1.035 -12.970 1.00 93.81 187 ASN A O 1
ATOM 1512 N N . ASP A 1 188 ? 19.933 1.106 -13.241 1.00 95.12 188 ASP A N 1
ATOM 1513 C CA . ASP A 1 188 ? 18.999 1.710 -12.283 1.00 95.12 188 ASP A CA 1
ATOM 1514 C C . ASP A 1 188 ? 17.533 1.495 -12.697 1.00 95.12 188 ASP A C 1
ATOM 1516 O O . ASP A 1 188 ? 16.717 1.079 -11.878 1.00 95.12 188 ASP A O 1
ATOM 1520 N N . VAL A 1 189 ? 17.219 1.668 -13.983 1.00 95.38 189 VAL A N 1
ATOM 1521 C CA . VAL A 1 189 ? 15.892 1.406 -14.559 1.00 95.38 189 VAL A CA 1
ATOM 1522 C C . VAL A 1 189 ? 15.512 -0.066 -14.420 1.00 95.38 189 VAL A C 1
ATOM 1524 O O . VAL A 1 189 ? 14.448 -0.379 -13.889 1.00 95.38 189 VAL A O 1
ATOM 1527 N N . ARG A 1 190 ? 16.381 -0.990 -14.854 1.00 94.88 190 ARG A N 1
ATOM 1528 C CA . ARG A 1 190 ? 16.105 -2.432 -14.734 1.00 94.88 190 ARG A CA 1
ATOM 1529 C C . ARG A 1 190 ? 15.968 -2.877 -13.284 1.00 94.88 190 ARG A C 1
ATOM 1531 O O . ARG A 1 190 ? 15.102 -3.692 -12.992 1.00 94.88 190 ARG A 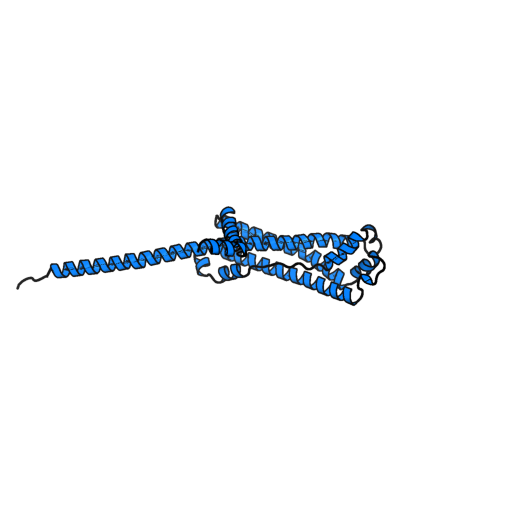O 1
ATOM 1538 N N . TYR A 1 191 ? 16.790 -2.326 -12.394 1.00 95.06 191 TYR A N 1
ATOM 1539 C CA . TYR A 1 191 ? 16.700 -2.588 -10.964 1.00 95.06 191 TYR A CA 1
ATOM 1540 C C . TYR A 1 191 ? 15.358 -2.123 -10.393 1.00 95.06 191 TYR A C 1
ATOM 1542 O O . TYR A 1 191 ? 14.706 -2.885 -9.690 1.00 95.06 191 TYR A O 1
ATOM 1550 N N . ALA A 1 192 ? 14.902 -0.914 -10.732 1.00 95.25 192 ALA A N 1
ATOM 1551 C CA . ALA A 1 192 ? 13.605 -0.414 -10.282 1.00 95.25 192 ALA A CA 1
ATOM 1552 C C . ALA A 1 192 ? 12.436 -1.280 -10.791 1.00 95.25 192 ALA A C 1
ATOM 1554 O O . ALA A 1 192 ? 11.526 -1.579 -10.020 1.00 95.25 192 ALA A O 1
ATOM 1555 N N . ILE A 1 193 ? 12.484 -1.726 -12.055 1.00 95.50 193 ILE A N 1
ATOM 1556 C CA . ILE A 1 193 ? 11.479 -2.638 -12.628 1.00 95.50 193 ILE A CA 1
ATOM 1557 C C . ILE A 1 193 ? 11.471 -3.984 -11.890 1.00 95.50 193 ILE A C 1
ATOM 1559 O O . ILE A 1 193 ? 10.407 -4.466 -11.510 1.00 95.50 193 ILE A O 1
ATOM 1563 N N . ASP A 1 194 ? 12.640 -4.586 -11.671 1.00 93.69 194 ASP A N 1
ATOM 1564 C CA . ASP A 1 194 ? 12.752 -5.883 -10.995 1.00 93.69 194 ASP A CA 1
ATOM 1565 C C . ASP A 1 194 ? 12.298 -5.802 -9.528 1.00 93.69 194 ASP A C 1
ATOM 1567 O O . ASP A 1 194 ? 11.551 -6.651 -9.044 1.00 93.69 194 ASP A O 1
ATOM 1571 N N . MET A 1 195 ? 12.674 -4.731 -8.824 1.00 93.94 195 MET A N 1
ATOM 1572 C CA . MET A 1 195 ? 12.219 -4.479 -7.456 1.00 93.94 195 MET A CA 1
ATOM 1573 C C . MET A 1 195 ? 10.699 -4.323 -7.374 1.00 93.94 195 MET A C 1
ATOM 1575 O O . MET A 1 195 ? 10.088 -4.901 -6.475 1.00 93.94 195 MET A O 1
ATOM 1579 N N . GLN A 1 196 ? 10.089 -3.585 -8.310 1.00 93.62 196 GLN A N 1
ATOM 1580 C CA . GLN A 1 196 ? 8.634 -3.448 -8.391 1.00 93.62 196 GLN A CA 1
ATOM 1581 C C . GLN A 1 196 ? 7.977 -4.822 -8.579 1.00 93.62 196 GLN A C 1
ATOM 1583 O O . GLN A 1 196 ? 7.170 -5.230 -7.744 1.00 93.62 196 GLN A O 1
ATOM 1588 N N . ALA A 1 197 ? 8.404 -5.581 -9.591 1.00 93.50 197 ALA A N 1
ATOM 1589 C CA . ALA A 1 197 ? 7.838 -6.890 -9.911 1.00 93.50 197 ALA A CA 1
ATOM 1590 C C . ALA A 1 197 ? 7.928 -7.893 -8.745 1.00 93.50 197 ALA A C 1
ATOM 1592 O O . ALA A 1 197 ? 7.020 -8.701 -8.544 1.00 93.50 197 ALA A O 1
ATOM 1593 N N . ASN A 1 198 ? 9.002 -7.834 -7.953 1.00 91.62 198 ASN A N 1
ATOM 1594 C CA . ASN A 1 198 ? 9.193 -8.712 -6.800 1.00 91.62 198 ASN A CA 1
ATOM 1595 C C . ASN A 1 198 ? 8.350 -8.303 -5.582 1.00 91.62 198 ASN A C 1
ATOM 1597 O O . ASN A 1 198 ? 7.885 -9.173 -4.841 1.00 91.62 198 ASN A O 1
ATOM 1601 N N . ILE A 1 199 ? 8.153 -7.002 -5.347 1.00 92.50 199 ILE A N 1
ATOM 1602 C CA . ILE A 1 199 ? 7.462 -6.530 -4.142 1.00 92.50 199 ILE A CA 1
ATOM 1603 C C . ILE A 1 199 ? 5.948 -6.436 -4.321 1.00 92.50 199 ILE A C 1
ATOM 1605 O O . ILE A 1 199 ? 5.221 -6.733 -3.374 1.00 92.50 199 ILE A O 1
ATOM 1609 N N . THR A 1 200 ? 5.456 -6.096 -5.519 1.00 94.44 200 THR A N 1
ATOM 1610 C CA . THR A 1 200 ? 4.018 -5.921 -5.784 1.00 94.44 200 THR A CA 1
ATOM 1611 C C . THR A 1 200 ? 3.178 -7.115 -5.298 1.00 94.44 200 THR A C 1
ATOM 1613 O O . THR A 1 200 ? 2.229 -6.889 -4.544 1.00 94.44 200 THR A O 1
ATOM 1616 N N . PRO A 1 201 ? 3.511 -8.388 -5.612 1.00 94.00 201 PRO A N 1
ATOM 1617 C CA . PRO A 1 201 ? 2.710 -9.531 -5.161 1.00 94.00 201 PRO A CA 1
ATOM 1618 C C . PRO A 1 201 ? 2.696 -9.697 -3.636 1.00 94.00 201 PRO A C 1
ATOM 1620 O O . PRO A 1 201 ? 1.693 -10.125 -3.064 1.00 94.00 201 PRO A O 1
ATOM 1623 N N . ILE A 1 202 ? 3.799 -9.341 -2.967 1.00 94.81 202 ILE A N 1
ATOM 1624 C CA . ILE A 1 202 ? 3.907 -9.383 -1.505 1.00 94.81 202 ILE A CA 1
ATOM 1625 C C . ILE A 1 202 ? 2.971 -8.339 -0.900 1.00 94.81 202 ILE A C 1
ATOM 1627 O O . ILE A 1 202 ? 2.218 -8.657 0.018 1.00 94.81 202 ILE A O 1
ATOM 1631 N N . LEU A 1 203 ? 2.980 -7.113 -1.428 1.00 95.44 203 LEU A N 1
ATOM 1632 C CA . LEU A 1 203 ? 2.126 -6.036 -0.930 1.00 95.44 203 LEU A CA 1
ATOM 1633 C C . LEU A 1 203 ? 0.640 -6.337 -1.146 1.00 95.44 203 LEU A C 1
ATOM 1635 O O . LEU A 1 203 ? -0.155 -6.077 -0.247 1.00 95.44 203 LEU A O 1
ATOM 1639 N N . VAL A 1 204 ? 0.278 -6.943 -2.283 1.00 96.00 204 VAL A N 1
ATOM 1640 C CA . VAL A 1 204 ? -1.098 -7.399 -2.549 1.00 96.00 204 VAL A CA 1
ATOM 1641 C C . VAL A 1 204 ? -1.531 -8.419 -1.500 1.00 96.00 204 VAL A C 1
ATOM 1643 O O . VAL A 1 204 ? -2.558 -8.235 -0.856 1.00 96.00 204 VAL A O 1
ATOM 1646 N N . SER A 1 205 ? -0.701 -9.433 -1.246 1.00 94.19 205 SER A N 1
ATOM 1647 C CA . SER A 1 205 ? -0.982 -10.457 -0.233 1.00 94.19 205 SER A CA 1
ATOM 1648 C C . SER A 1 205 ? -1.128 -9.870 1.177 1.00 94.19 205 SER A C 1
ATOM 1650 O O . SER A 1 205 ? -2.054 -10.217 1.909 1.00 94.19 205 SER A O 1
ATOM 1652 N N . VAL A 1 206 ? -0.254 -8.935 1.565 1.00 94.56 206 VAL A N 1
ATOM 1653 C CA . VAL A 1 206 ? -0.338 -8.264 2.874 1.00 94.56 206 VAL A CA 1
ATOM 1654 C C . VAL A 1 206 ? -1.619 -7.432 2.993 1.00 94.56 206 VAL A C 1
ATOM 1656 O O . VAL A 1 206 ? -2.275 -7.488 4.034 1.00 94.56 206 VAL A O 1
ATOM 1659 N N . ASN A 1 207 ? -2.007 -6.707 1.940 1.00 95.31 207 ASN A N 1
ATOM 1660 C CA . ASN A 1 207 ? -3.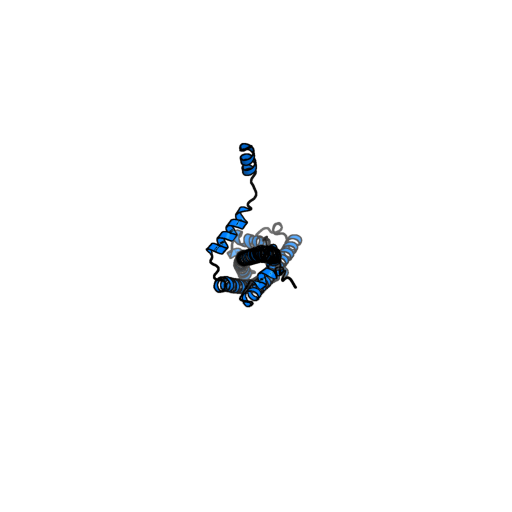255 -5.947 1.924 1.00 95.31 207 ASN A CA 1
ATOM 1661 C C . ASN A 1 207 ? -4.488 -6.865 2.010 1.00 95.31 207 ASN A C 1
ATOM 1663 O O . ASN A 1 207 ? -5.418 -6.578 2.760 1.00 95.31 207 ASN A O 1
ATOM 1667 N N . ASP A 1 208 ? -4.469 -8.010 1.323 1.00 96.00 208 ASP A N 1
ATOM 1668 C CA . ASP A 1 208 ? -5.545 -9.006 1.391 1.00 96.00 208 ASP A CA 1
ATOM 1669 C C . ASP A 1 208 ? -5.678 -9.623 2.789 1.00 96.00 208 ASP A C 1
ATOM 1671 O O . ASP A 1 208 ? -6.793 -9.833 3.273 1.00 96.00 208 ASP A O 1
ATOM 1675 N N . ILE A 1 209 ? -4.560 -9.880 3.476 1.00 94.62 209 ILE A N 1
ATOM 1676 C CA . ILE A 1 209 ? -4.573 -10.325 4.877 1.00 94.62 209 ILE A CA 1
ATOM 1677 C C . ILE A 1 209 ? -5.185 -9.240 5.768 1.00 94.62 209 ILE A C 1
ATOM 1679 O O . ILE A 1 209 ? -6.023 -9.547 6.617 1.00 94.62 209 ILE A O 1
ATOM 1683 N N . ALA A 1 210 ? -4.800 -7.976 5.578 1.00 94.12 210 ALA A N 1
ATOM 1684 C CA . ALA A 1 210 ? -5.345 -6.862 6.346 1.00 94.12 210 ALA A CA 1
ATOM 1685 C C . ALA A 1 210 ? -6.870 -6.739 6.148 1.00 94.12 210 ALA A C 1
ATOM 1687 O O . ALA A 1 210 ? -7.606 -6.611 7.129 1.00 94.12 210 ALA A O 1
ATOM 1688 N N . ARG A 1 211 ? -7.352 -6.905 4.909 1.00 96.06 211 ARG A N 1
ATOM 1689 C CA . ARG A 1 211 ? -8.785 -6.937 4.581 1.00 96.06 211 ARG A CA 1
ATOM 1690 C C . ARG A 1 211 ? -9.505 -8.083 5.286 1.00 96.06 211 ARG A C 1
ATOM 1692 O O . ARG A 1 211 ? -10.509 -7.853 5.949 1.00 96.06 211 ARG A O 1
ATOM 1699 N N . GLN A 1 212 ? -8.957 -9.297 5.247 1.00 96.00 212 GLN A N 1
ATOM 1700 C CA . GLN A 1 212 ? -9.538 -10.448 5.955 1.00 96.00 212 GLN A CA 1
ATOM 1701 C C . GLN A 1 212 ? -9.621 -10.230 7.474 1.00 96.00 212 GLN A C 1
ATOM 1703 O O . GLN A 1 212 ? -10.595 -10.633 8.111 1.00 96.00 212 GLN A O 1
ATOM 1708 N N . LEU A 1 213 ? -8.616 -9.584 8.074 1.00 93.75 213 LEU A N 1
ATOM 1709 C CA . LEU A 1 213 ? -8.646 -9.242 9.497 1.00 93.75 213 LEU A CA 1
ATOM 1710 C C . LEU A 1 213 ? -9.733 -8.210 9.817 1.00 93.75 213 LEU A C 1
ATOM 1712 O O . LEU A 1 213 ? -10.377 -8.333 10.864 1.00 93.75 213 LEU A O 1
ATOM 1716 N N . ASN A 1 214 ? -9.944 -7.228 8.935 1.00 93.62 214 ASN A N 1
ATOM 1717 C CA . ASN A 1 214 ? -10.984 -6.216 9.102 1.00 93.62 214 ASN A CA 1
ATOM 1718 C C . ASN A 1 214 ? -12.388 -6.807 8.940 1.00 93.62 214 ASN A C 1
ATOM 1720 O O . ASN A 1 214 ? -13.233 -6.592 9.805 1.00 93.62 214 ASN A O 1
ATOM 1724 N N . GLU A 1 215 ? -12.606 -7.648 7.928 1.00 94.56 215 GLU A N 1
ATOM 1725 C CA . GLU A 1 215 ? -13.858 -8.400 7.762 1.00 94.56 215 GLU A CA 1
ATOM 1726 C C . GLU A 1 215 ? -14.163 -9.245 8.998 1.00 94.56 215 GLU A C 1
ATOM 1728 O O . GLU A 1 215 ? -15.258 -9.200 9.559 1.00 94.56 215 GLU A O 1
ATOM 1733 N N . ARG A 1 216 ? -13.147 -9.924 9.538 1.00 93.88 216 ARG A N 1
ATOM 1734 C CA . ARG A 1 216 ? -13.311 -10.689 10.772 1.00 93.88 216 ARG A CA 1
ATOM 1735 C C . ARG A 1 216 ? -13.663 -9.803 11.971 1.00 93.88 216 ARG A C 1
ATOM 1737 O O . ARG A 1 216 ? -14.271 -10.289 12.928 1.00 93.88 216 ARG A O 1
ATOM 1744 N N . ASN A 1 217 ? -13.237 -8.536 12.003 1.00 92.00 217 ASN A N 1
ATOM 1745 C CA . ASN A 1 217 ? -13.647 -7.594 13.053 1.00 92.00 217 ASN A CA 1
ATOM 1746 C C . ASN A 1 217 ? -15.132 -7.261 12.924 1.00 92.00 217 ASN A C 1
ATOM 1748 O O . ASN A 1 217 ? -15.835 -7.354 13.928 1.00 92.00 217 ASN A O 1
ATOM 1752 N N . LYS A 1 218 ? -15.606 -6.961 11.709 1.00 92.56 218 LYS A N 1
ATOM 1753 C CA . LYS A 1 218 ? -17.025 -6.694 11.428 1.00 92.56 218 LYS A CA 1
ATOM 1754 C C . LYS A 1 218 ? -17.904 -7.872 11.849 1.00 92.56 218 LYS A C 1
ATOM 1756 O O . LYS A 1 218 ? -18.850 -7.683 12.606 1.00 92.56 218 LYS A O 1
ATOM 1761 N N . GLU A 1 219 ? -17.517 -9.096 11.478 1.00 92.06 219 GLU A N 1
ATOM 1762 C CA . GLU A 1 219 ? -18.230 -10.325 11.861 1.00 92.06 219 GLU A CA 1
ATOM 1763 C C . GLU A 1 219 ? -18.333 -10.509 13.381 1.00 92.06 219 GLU A C 1
ATOM 1765 O O . GLU A 1 219 ? -19.397 -10.834 13.901 1.00 92.06 219 GLU A O 1
ATOM 1770 N N . VAL A 1 220 ? -17.221 -10.334 14.106 1.00 90.12 220 VAL A N 1
ATOM 1771 C CA . VAL A 1 220 ? -17.177 -10.548 15.564 1.00 90.12 220 VAL A CA 1
ATOM 1772 C C . VAL A 1 220 ? -17.975 -9.486 16.314 1.00 90.12 220 VAL A C 1
ATOM 1774 O O . VAL A 1 220 ? -18.570 -9.791 17.344 1.00 90.12 220 VAL A O 1
ATOM 1777 N N . LEU A 1 221 ? -17.986 -8.258 15.803 1.00 88.19 221 LEU A N 1
ATOM 1778 C CA . LEU A 1 221 ? -18.712 -7.142 16.399 1.00 88.19 221 LEU A CA 1
ATOM 1779 C C . LEU A 1 221 ? -20.173 -7.066 15.935 1.00 88.19 221 LEU A C 1
ATOM 1781 O O . LEU A 1 221 ? -20.929 -6.268 16.476 1.00 88.19 221 LEU A O 1
ATOM 1785 N N . GLY A 1 222 ? -20.576 -7.886 14.959 1.00 88.81 222 GLY A N 1
ATOM 1786 C CA . GLY A 1 222 ? -21.920 -7.853 14.384 1.00 88.81 222 GLY A CA 1
ATOM 1787 C C . GLY A 1 222 ? -22.230 -6.564 13.621 1.00 88.81 222 GLY A C 1
ATOM 1788 O O . GLY A 1 222 ? -23.400 -6.219 13.499 1.00 88.81 222 GLY A O 1
ATOM 1789 N N . ILE A 1 223 ? -21.202 -5.862 13.133 1.00 86.75 223 ILE A N 1
ATOM 1790 C CA . ILE A 1 223 ? -21.347 -4.600 12.400 1.00 86.75 223 ILE A CA 1
ATOM 1791 C C . ILE A 1 223 ? -21.732 -4.911 10.956 1.00 86.75 223 ILE A C 1
ATOM 1793 O O . ILE A 1 223 ? -21.046 -5.666 10.262 1.00 86.75 223 ILE A O 1
ATOM 1797 N N . THR A 1 224 ? -22.834 -4.323 10.513 1.00 84.50 224 THR A N 1
ATOM 1798 C CA . THR A 1 224 ? -23.347 -4.445 9.148 1.00 84.50 224 THR A CA 1
ATOM 1799 C C . THR A 1 224 ? -22.684 -3.441 8.204 1.00 84.50 224 THR A C 1
ATOM 1801 O O . THR A 1 224 ? -22.132 -2.426 8.631 1.00 84.50 224 THR A O 1
ATOM 1804 N N . GLN A 1 225 ? -22.750 -3.706 6.895 1.00 78.50 225 GLN A N 1
ATOM 1805 C CA . GLN A 1 225 ? -22.259 -2.751 5.897 1.00 78.50 225 GLN A CA 1
ATOM 1806 C C . GLN A 1 225 ? -23.079 -1.452 5.905 1.00 78.50 225 GLN A C 1
ATOM 1808 O O . GLN A 1 225 ? -22.500 -0.380 5.778 1.00 78.50 225 GLN A O 1
ATOM 1813 N N . ASP A 1 226 ? -24.389 -1.530 6.160 1.00 79.62 226 ASP A N 1
ATOM 1814 C CA . ASP A 1 226 ? -25.264 -0.355 6.251 1.00 79.62 226 ASP A CA 1
ATOM 1815 C C . ASP A 1 226 ? -24.806 0.619 7.357 1.00 79.62 226 ASP A C 1
ATOM 1817 O O . ASP A 1 226 ? -24.799 1.833 7.154 1.00 79.62 226 ASP A O 1
ATOM 1821 N N . GLU A 1 227 ? -24.361 0.102 8.510 1.00 78.69 227 GLU A N 1
ATOM 1822 C CA . GLU A 1 227 ? -23.817 0.918 9.609 1.00 78.69 227 GLU A CA 1
ATOM 1823 C C . GLU A 1 227 ? -22.481 1.584 9.243 1.00 78.69 227 GLU A C 1
ATOM 1825 O O . GLU A 1 227 ? -22.206 2.712 9.661 1.00 78.69 227 GLU A O 1
ATOM 1830 N N . LEU A 1 228 ? -21.645 0.910 8.447 1.00 80.12 228 LEU A N 1
ATOM 1831 C CA . LEU A 1 228 ? -20.395 1.481 7.932 1.00 80.12 228 LEU A CA 1
ATOM 1832 C C . LEU A 1 228 ? -20.672 2.571 6.891 1.00 80.12 228 LEU A C 1
ATOM 1834 O O . LEU A 1 228 ? -20.027 3.622 6.912 1.00 80.12 228 LEU A O 1
ATOM 1838 N N . ASP A 1 229 ? -21.646 2.343 6.013 1.00 78.50 229 ASP A N 1
ATOM 1839 C CA . ASP A 1 229 ? -22.035 3.273 4.957 1.00 78.50 229 ASP A CA 1
ATOM 1840 C C . ASP A 1 229 ? -22.714 4.524 5.534 1.00 78.50 229 ASP A C 1
ATOM 1842 O O . ASP A 1 229 ? -22.512 5.631 5.031 1.00 78.50 229 ASP A O 1
ATOM 1846 N N . GLU A 1 230 ? -23.480 4.404 6.623 1.00 78.81 230 GLU A N 1
ATOM 1847 C CA . GLU A 1 230 ? -24.037 5.560 7.337 1.00 78.81 230 GLU A CA 1
ATOM 1848 C C . GLU A 1 230 ? -22.924 6.488 7.848 1.00 78.81 230 GLU A C 1
ATOM 1850 O O . GLU A 1 230 ? -23.006 7.709 7.690 1.00 78.81 230 GLU A O 1
ATOM 1855 N N . VAL A 1 231 ? -21.846 5.920 8.395 1.00 72.56 231 VAL A N 1
ATOM 1856 C CA . VAL A 1 231 ? -20.674 6.690 8.826 1.00 72.56 231 VAL A CA 1
ATOM 1857 C C . VAL A 1 231 ? -19.947 7.318 7.638 1.00 72.56 231 VAL A C 1
ATOM 1859 O O . VAL A 1 231 ? -19.605 8.499 7.716 1.00 72.56 231 VAL A O 1
ATOM 1862 N N . GLY A 1 232 ? -19.775 6.591 6.530 1.00 63.22 232 GLY A N 1
ATOM 1863 C CA . GLY A 1 232 ? -19.222 7.146 5.288 1.00 63.22 232 GLY A CA 1
ATOM 1864 C C . GLY A 1 232 ? -20.008 8.369 4.801 1.00 63.22 232 GLY A C 1
ATOM 1865 O O . GLY A 1 232 ? -19.447 9.447 4.622 1.00 63.22 232 GLY A O 1
ATOM 1866 N N . ASN A 1 233 ? -21.338 8.259 4.743 1.00 68.88 233 ASN A N 1
ATOM 1867 C CA . ASN A 1 233 ? -22.231 9.354 4.350 1.00 68.88 233 ASN A CA 1
ATOM 1868 C C . ASN A 1 233 ? -22.178 10.565 5.301 1.00 68.88 233 ASN A C 1
ATOM 1870 O O . ASN A 1 233 ? -22.415 11.702 4.887 1.00 68.88 233 ASN A O 1
ATOM 1874 N N . LEU A 1 234 ? -21.921 10.349 6.594 1.00 61.78 234 LEU A N 1
ATOM 1875 C CA . LEU A 1 234 ? -21.750 11.433 7.567 1.00 61.78 234 LEU A CA 1
ATOM 1876 C C . LEU A 1 234 ? -20.406 12.152 7.403 1.00 61.78 234 LEU A C 1
ATOM 1878 O O . LEU A 1 234 ? -20.330 13.353 7.666 1.00 61.78 234 LEU A O 1
ATOM 1882 N N . LEU A 1 235 ? -19.367 11.439 6.969 1.00 60.53 235 LEU A N 1
ATOM 1883 C CA . LEU A 1 235 ? -18.062 12.017 6.657 1.00 60.53 235 LEU A CA 1
ATOM 1884 C C . LEU A 1 235 ? -18.102 12.800 5.336 1.00 60.53 235 LEU A C 1
ATOM 1886 O O . LEU A 1 235 ? -17.577 13.913 5.291 1.00 60.53 235 LEU A O 1
ATOM 1890 N N . ASP A 1 236 ? -18.810 12.289 4.326 1.00 56.19 236 ASP A N 1
ATOM 1891 C CA . ASP A 1 236 ? -19.002 12.954 3.030 1.00 56.19 236 ASP A CA 1
ATOM 1892 C C . ASP A 1 236 ? -19.875 14.215 3.131 1.00 56.19 236 ASP A C 1
ATOM 1894 O O . ASP A 1 236 ? -19.660 15.189 2.418 1.00 56.19 236 ASP A O 1
ATOM 1898 N N . LYS A 1 237 ? -20.805 14.286 4.092 1.00 45.47 237 LYS A N 1
ATOM 1899 C CA . LYS A 1 237 ? -21.598 15.505 4.363 1.00 45.47 237 LYS A CA 1
ATOM 1900 C C . LYS A 1 237 ? -20.789 16.705 4.879 1.00 45.47 237 LYS A C 1
ATOM 1902 O O . LYS A 1 237 ? -21.363 17.781 5.032 1.00 45.47 237 LYS A O 1
ATOM 1907 N N . ASN A 1 238 ? -19.485 16.553 5.128 1.00 41.66 238 ASN A N 1
ATOM 1908 C CA . ASN A 1 238 ? -18.561 17.681 5.292 1.00 41.66 238 ASN A CA 1
ATOM 1909 C C . ASN A 1 238 ? -17.980 18.175 3.951 1.00 41.66 238 ASN A C 1
ATOM 1911 O O . ASN A 1 238 ? -16.958 18.867 3.945 1.00 41.66 238 ASN A O 1
ATOM 1915 N N . GLU A 1 239 ? -18.615 17.844 2.821 1.00 42.16 239 GLU A N 1
ATOM 1916 C CA . GLU A 1 239 ? -18.416 18.532 1.550 1.00 42.16 239 GLU A CA 1
ATOM 1917 C C . GLU A 1 239 ? -18.477 20.050 1.762 1.00 42.16 239 GLU A C 1
ATOM 1919 O O . GLU A 1 239 ? -19.374 20.590 2.412 1.00 42.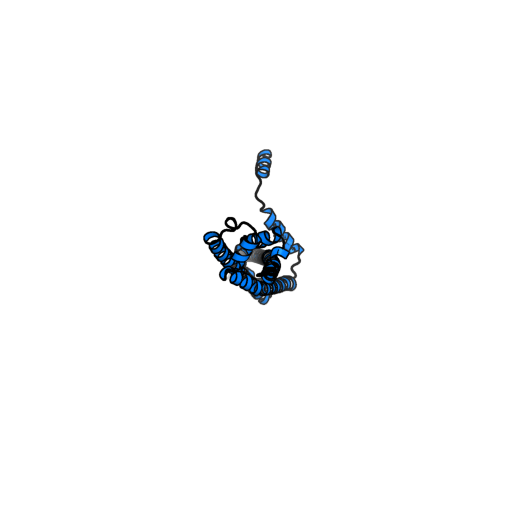16 239 GLU A O 1
ATOM 1924 N N . TYR A 1 240 ? -17.444 20.725 1.257 1.00 42.78 240 TYR A N 1
ATOM 1925 C CA . TYR A 1 240 ? -17.261 22.166 1.324 1.00 42.78 240 TYR A CA 1
ATOM 1926 C C . TYR A 1 240 ? -18.580 22.891 1.060 1.00 42.78 240 TYR A C 1
ATOM 1928 O O . TYR A 1 240 ? -19.117 22.773 -0.039 1.00 42.78 240 TYR A O 1
ATOM 1936 N N . PHE A 1 241 ? -19.055 23.679 2.037 1.00 40.06 241 PHE A N 1
ATOM 1937 C CA . PHE A 1 241 ? -20.096 24.680 1.807 1.00 40.06 241 PHE A CA 1
ATOM 1938 C C . PHE A 1 241 ? -19.735 25.436 0.534 1.00 40.06 241 PHE A C 1
ATOM 1940 O O . PHE A 1 241 ? -18.748 26.179 0.493 1.00 40.06 241 PHE A O 1
ATOM 1947 N N . THR A 1 242 ? -20.498 25.201 -0.524 1.00 52.28 242 THR A N 1
ATOM 1948 C CA . THR A 1 242 ? -20.287 25.927 -1.766 1.00 52.28 242 THR A CA 1
ATOM 1949 C C . THR A 1 242 ? -20.822 27.341 -1.569 1.00 52.28 242 THR A C 1
ATOM 1951 O O . THR A 1 242 ? -21.687 27.597 -0.728 1.00 52.28 242 THR A O 1
ATOM 1954 N N . ASP A 1 243 ? -20.323 28.303 -2.344 1.00 51.78 243 ASP A N 1
ATOM 1955 C CA . ASP A 1 243 ? -20.805 29.692 -2.297 1.00 51.78 243 ASP A CA 1
ATOM 1956 C C . ASP A 1 243 ? -22.336 29.811 -2.499 1.00 51.78 243 ASP A C 1
ATOM 1958 O O . ASP A 1 243 ? -22.932 30.835 -2.151 1.00 51.78 243 ASP A O 1
ATOM 1962 N N . GLU A 1 244 ? -22.997 28.786 -3.051 1.00 53.28 244 GLU A N 1
ATOM 1963 C CA . GLU A 1 244 ? -24.458 28.711 -3.150 1.00 53.28 244 GLU A CA 1
ATOM 1964 C C . GLU A 1 244 ? -25.147 28.542 -1.788 1.00 53.28 244 GLU A C 1
ATOM 1966 O O . GLU A 1 244 ? -26.177 29.183 -1.548 1.00 53.28 244 GLU A O 1
ATOM 1971 N N . ASP A 1 245 ? -24.550 27.803 -0.853 1.00 55.62 245 ASP A N 1
ATOM 1972 C CA . ASP A 1 245 ? -25.103 27.595 0.490 1.00 55.62 245 ASP A CA 1
ATOM 1973 C C . ASP A 1 245 ? -25.066 28.886 1.323 1.00 55.62 245 ASP A C 1
ATOM 1975 O O . ASP A 1 245 ? -26.032 29.230 2.015 1.00 55.62 245 ASP A O 1
ATOM 1979 N N . TYR A 1 246 ? -24.012 29.694 1.159 1.00 52.41 246 TYR A N 1
ATOM 1980 C CA . TYR A 1 246 ? -23.917 31.030 1.761 1.00 52.41 246 TYR A CA 1
ATOM 1981 C C . TYR A 1 246 ? -24.937 32.022 1.183 1.00 52.41 246 TYR A C 1
ATOM 1983 O O . TYR A 1 246 ? -25.459 32.882 1.905 1.00 52.41 246 TYR A O 1
ATOM 1991 N N . ARG A 1 247 ? -25.260 31.923 -0.114 1.00 51.56 247 ARG A N 1
ATOM 1992 C CA . ARG A 1 247 ? -26.282 32.781 -0.743 1.00 51.56 247 ARG A CA 1
ATOM 1993 C C . ARG A 1 247 ? -27.693 32.416 -0.302 1.00 51.56 247 ARG A C 1
ATOM 1995 O O . ARG A 1 247 ? -28.531 33.313 -0.192 1.00 51.56 247 ARG A O 1
ATOM 2002 N N . ASN A 1 248 ? -27.953 31.142 -0.026 1.00 51.31 248 ASN A N 1
ATOM 2003 C CA . ASN A 1 248 ? -29.261 30.682 0.431 1.00 51.31 248 ASN A CA 1
ATOM 2004 C C . ASN A 1 248 ? -29.519 31.018 1.909 1.00 51.31 248 ASN A C 1
ATOM 2006 O O . ASN A 1 248 ? -30.642 31.396 2.242 1.00 51.31 248 ASN A O 1
ATOM 2010 N N . GLN A 1 249 ? -28.492 31.038 2.770 1.00 49.69 249 GLN A N 1
ATOM 2011 C CA . GLN A 1 249 ? -28.634 31.531 4.152 1.00 49.69 249 GLN A CA 1
ATOM 2012 C C . GLN A 1 249 ? -28.886 33.047 4.238 1.00 49.69 249 GLN A C 1
ATOM 2014 O O . GLN A 1 249 ? -29.643 33.501 5.093 1.00 49.69 249 GLN A O 1
ATOM 2019 N N . LYS A 1 250 ? -28.333 33.853 3.320 1.00 49.28 250 LYS A N 1
ATOM 2020 C CA . LYS A 1 250 ? -28.600 35.307 3.267 1.00 49.28 250 LYS A CA 1
ATOM 2021 C C . LYS A 1 250 ? -30.003 35.687 2.787 1.00 49.28 250 LYS A C 1
ATOM 2023 O O . LYS A 1 250 ? -30.369 36.848 2.908 1.00 49.28 250 LYS A O 1
ATOM 2028 N N . LYS A 1 251 ? -30.779 34.753 2.231 1.00 51.59 251 LYS A N 1
ATOM 2029 C CA . LYS A 1 251 ? -32.171 35.003 1.814 1.00 51.59 251 LYS A CA 1
ATOM 2030 C C . LYS A 1 251 ? -33.200 34.701 2.907 1.00 51.59 251 LYS A C 1
ATOM 2032 O O . LYS A 1 251 ? -34.383 34.934 2.682 1.00 51.59 251 LYS A O 1
ATOM 2037 N N . GLN A 1 252 ? -32.765 34.178 4.054 1.00 49.19 252 GLN A N 1
ATOM 2038 C CA . GLN A 1 252 ? -33.635 33.856 5.191 1.00 49.19 252 GLN A CA 1
ATOM 2039 C C . GLN A 1 252 ? -33.433 34.775 6.409 1.00 49.19 252 GLN A C 1
ATOM 2041 O O . GLN A 1 252 ? -34.070 34.542 7.432 1.00 49.19 252 GLN A O 1
ATOM 2046 N N . ASN A 1 253 ? -32.615 35.829 6.286 1.00 42.41 253 ASN A N 1
ATOM 2047 C CA . ASN A 1 253 ? -32.508 36.923 7.260 1.00 42.41 253 ASN A CA 1
ATOM 2048 C C . ASN A 1 253 ? -32.890 38.256 6.620 1.00 42.41 253 ASN A C 1
ATOM 2050 O O . ASN A 1 253 ? -32.327 38.558 5.543 1.00 42.41 253 ASN A O 1
#

Foldseek 3Di:
DDDDPPVVVVVVVVVVVVVVVVVCCVVVVVVVVVVVVVLLVVLVLLLLQLLLLLVVLLVQLVVLLVLLVVLLVLVVVCVVCPDPRNCVCPQVSLVVNLVSLQDDDDDDHDCPSVVCLVPPPSSCVSDPDNVLSVLSVLSVVLSVVLVVLSVVLRVLSNVLSVVCCVPPNLVVDPGSSVSSNVSCVDPSNVVSSVSSVVCSVVSNVSSVVSVVSSVVSCVVVVPDVVSSVVSVVVVCVVPDPDVVNVVVVVVVD

Sequence (253 aa):
MHKFIDYSWWKDVTIATTGTIIGIVVTFGTTAWLEDKTRKEMADKTVIMTLHNLDSSMDNLSNLLGEMQSNDTLFHRVLSLMPDSLGVMGNDSLEMVVSRFASMRTYTTDKSTRRIFSSSFEVWQNIDDAKVISRIGNCYSMLDLCYKEYDKIEQLRAEAFKAYWNECPPQDYADAEEAVRVFLKRNDVRYAIDMQANITPILVSVNDIARQLNERNKEVLGITQDELDEVGNLLDKNEYFTDEDYRNQKKQN